Protein AF-A0A7J0EF14-F1 (afdb_monomer)

InterPro domains:
  IPR036034 PDZ superfamily [G3DSA:2.30.42.10] (201-304)
  IPR036034 PDZ superfamily [SSF50156] (232-338)

Radius of gyration: 25.19 Å; Cα contacts (8 Å, |Δi|>4): 595; chains: 1; bounding box: 92×75×51 Å

Mean predicted aligned error: 12.13 Å

Foldseek 3Di:
DDDDDDDDDDDDPPPPPPPPPPPPPDPADDDLLVLVVVVLVCVVVVVVVCVPPDDDLDDDQDDFFAKKWFWFAAPVRDIDIDIWTWHDAFAADDADFDPDLDDDDFQAGWTDTPDFPDPRGWGFIAHPVRDGFFTKDKHWHWDDDPDDDTDIDIGITTGGCVVSVLQVVCQVVAAPADFDQRPNDTGHFHKAWDQQFGKDKDAVVVVVVLQDDVVLLVLQCVVPVPRNTWIFTCAGQAPFQCHVPDDGGKTWQDKPPRGDHGSVVRRVSQSVQVVDPPDPQWIFTFIDDNNDTDTDITHIDIDRSPFWPDWDADPNKIKTFQTRSNSRVVDDDPDDGDIDIDD

Structure (mmCIF, N/CA/C/O backbone):
data_AF-A0A7J0EF14-F1
#
_entry.id   AF-A0A7J0EF14-F1
#
loop_
_atom_site.group_PDB
_atom_site.id
_atom_site.type_symbol
_atom_site.label_atom_id
_atom_site.label_alt_id
_atom_site.label_comp_id
_atom_site.label_asym_id
_atom_site.label_entity_id
_atom_site.label_seq_id
_atom_site.pdbx_PDB_ins_code
_atom_site.Cartn_x
_atom_site.Cartn_y
_atom_site.Cartn_z
_atom_site.occupancy
_atom_site.B_iso_or_equiv
_atom_site.auth_seq_id
_atom_site.auth_comp_id
_atom_site.auth_asym_id
_atom_site.auth_atom_id
_atom_site.pdbx_PDB_model_num
ATOM 1 N N . MET A 1 1 ? 70.519 55.882 10.776 1.00 27.19 1 MET A N 1
ATOM 2 C CA . MET A 1 1 ? 71.562 55.287 9.912 1.00 27.19 1 MET A CA 1
ATOM 3 C C . MET A 1 1 ? 72.332 54.275 10.739 1.00 27.19 1 MET A C 1
ATOM 5 O O . MET A 1 1 ? 72.765 54.677 11.813 1.00 27.19 1 MET A O 1
ATOM 9 N N . PRO A 1 2 ? 72.604 53.058 10.249 1.00 45.00 2 PRO A N 1
ATOM 10 C CA . PRO A 1 2 ? 71.832 52.149 9.380 1.00 45.00 2 PRO A CA 1
ATOM 11 C C . PRO A 1 2 ? 71.550 50.829 10.163 1.00 45.00 2 PRO A C 1
ATOM 13 O O . PRO A 1 2 ? 71.844 50.771 11.347 1.00 45.00 2 PRO A O 1
ATOM 16 N N . GLY A 1 3 ? 70.975 49.723 9.688 1.00 26.73 3 GLY A N 1
ATOM 17 C CA . GLY A 1 3 ? 70.494 49.203 8.404 1.00 26.73 3 GLY A CA 1
ATOM 18 C C . GLY A 1 3 ? 70.093 47.736 8.682 1.00 26.73 3 GLY A C 1
ATOM 19 O O . GLY A 1 3 ? 70.727 47.070 9.489 1.00 26.73 3 GLY A O 1
ATOM 20 N N . GLY A 1 4 ? 68.964 47.238 8.190 1.00 26.25 4 GLY A N 1
ATOM 21 C CA . GLY A 1 4 ? 68.966 46.405 6.991 1.00 26.25 4 GLY A CA 1
ATOM 22 C C . GLY A 1 4 ? 67.670 45.596 6.923 1.00 26.25 4 GLY A C 1
ATOM 23 O O . GLY A 1 4 ? 67.345 44.842 7.834 1.00 26.25 4 GLY A O 1
ATOM 24 N N . SER A 1 5 ? 66.916 45.806 5.847 1.00 25.45 5 SER A N 1
ATOM 25 C CA . SER A 1 5 ? 65.685 45.092 5.512 1.00 25.45 5 SER A CA 1
ATOM 26 C C . SER A 1 5 ? 66.046 43.865 4.675 1.00 25.45 5 SER A C 1
ATOM 28 O O . SER A 1 5 ? 66.705 44.024 3.647 1.00 25.45 5 SER A O 1
ATOM 30 N N . HIS A 1 6 ? 65.543 42.685 5.042 1.00 28.58 6 HIS A N 1
ATOM 31 C CA . HIS A 1 6 ? 65.417 41.564 4.114 1.00 28.58 6 HIS A CA 1
ATOM 32 C C . HIS A 1 6 ? 63.955 41.136 3.995 1.00 28.58 6 HIS A C 1
ATOM 34 O O . HIS A 1 6 ? 63.323 40.645 4.925 1.00 28.58 6 HIS A O 1
ATOM 40 N N . ARG A 1 7 ? 63.445 41.376 2.790 1.00 24.83 7 ARG A N 1
ATOM 41 C CA . ARG A 1 7 ? 62.164 40.957 2.236 1.00 24.83 7 ARG A CA 1
ATOM 42 C C . ARG A 1 7 ? 62.340 39.514 1.755 1.00 24.83 7 ARG A C 1
ATOM 44 O O . ARG A 1 7 ? 63.161 39.283 0.873 1.00 24.83 7 ARG A O 1
ATOM 51 N N . VAL A 1 8 ? 61.588 38.563 2.308 1.00 27.88 8 VAL A N 1
ATOM 52 C CA . VAL A 1 8 ? 61.444 37.220 1.725 1.00 27.88 8 VAL A CA 1
ATOM 53 C C . VAL A 1 8 ? 60.004 37.072 1.259 1.00 27.88 8 VAL A C 1
ATOM 55 O O . VAL A 1 8 ? 59.067 36.978 2.044 1.00 27.88 8 VAL A O 1
ATOM 58 N N . THR A 1 9 ? 59.847 37.128 -0.057 1.00 25.53 9 THR A N 1
ATOM 59 C CA . THR A 1 9 ? 58.631 36.820 -0.802 1.00 25.53 9 THR A CA 1
ATOM 60 C C . THR A 1 9 ? 58.445 35.305 -0.851 1.00 25.53 9 THR A C 1
ATOM 62 O O . THR A 1 9 ? 59.135 34.630 -1.610 1.00 25.53 9 THR A O 1
ATOM 65 N N . GLY A 1 10 ? 57.518 34.773 -0.055 1.00 25.98 10 GLY A N 1
ATOM 66 C CA . GLY A 1 10 ? 56.999 33.414 -0.213 1.00 25.98 10 GLY A CA 1
ATOM 67 C C . GLY A 1 10 ? 55.748 33.444 -1.086 1.00 25.98 10 GLY A C 1
ATOM 68 O O . GLY A 1 10 ? 54.736 34.015 -0.689 1.00 25.98 10 GLY A O 1
ATOM 69 N N . HIS A 1 11 ? 55.841 32.896 -2.296 1.00 25.94 11 HIS A N 1
ATOM 70 C CA . HIS A 1 11 ? 54.710 32.692 -3.196 1.00 25.94 11 HIS A CA 1
ATOM 71 C C . HIS A 1 11 ? 53.677 31.745 -2.569 1.00 25.94 11 HIS A C 1
ATOM 73 O O . HIS A 1 11 ? 54.010 30.640 -2.142 1.00 25.94 11 HIS A O 1
ATOM 79 N N . ASN A 1 12 ? 52.417 32.181 -2.567 1.00 25.55 12 ASN A N 1
ATOM 80 C CA . ASN A 1 12 ? 51.252 31.347 -2.304 1.00 25.55 12 ASN A CA 1
ATOM 81 C C . ASN A 1 12 ? 51.075 30.348 -3.456 1.00 25.55 12 ASN A C 1
ATOM 83 O O . ASN A 1 12 ? 50.507 30.701 -4.486 1.00 25.55 12 ASN A O 1
ATOM 87 N N . ASN A 1 13 ? 51.507 29.104 -3.262 1.00 24.05 13 ASN A N 1
ATOM 88 C CA . ASN A 1 13 ? 50.959 27.967 -3.996 1.00 24.05 13 ASN A CA 1
ATOM 89 C C . ASN A 1 13 ? 49.866 27.343 -3.126 1.00 24.05 13 ASN A C 1
ATOM 91 O O . ASN A 1 13 ? 50.130 26.492 -2.279 1.00 24.05 13 ASN A O 1
ATOM 95 N N . ALA A 1 14 ? 48.634 27.814 -3.315 1.00 26.06 14 ALA A N 1
ATOM 96 C CA . ALA A 1 14 ? 47.454 27.088 -2.879 1.00 26.06 14 ALA A CA 1
ATOM 97 C C . ALA A 1 14 ? 47.299 25.876 -3.809 1.00 26.06 14 ALA A C 1
ATOM 99 O O . ALA A 1 14 ? 46.727 25.979 -4.891 1.00 26.06 14 ALA A O 1
ATOM 100 N N . GLU A 1 15 ? 47.877 24.740 -3.417 1.00 24.36 15 GLU A N 1
ATOM 101 C CA . GLU A 1 15 ? 47.502 23.453 -3.993 1.00 24.36 15 GLU A CA 1
ATOM 102 C C . GLU A 1 15 ? 46.067 23.141 -3.570 1.00 24.36 15 GLU A C 1
ATOM 104 O O . GLU A 1 15 ? 45.780 22.787 -2.424 1.00 24.36 15 GLU A O 1
ATOM 109 N N . ASP A 1 16 ? 45.173 23.308 -4.535 1.00 26.12 16 ASP A N 1
ATOM 110 C CA . ASP A 1 16 ? 43.785 22.884 -4.527 1.00 26.12 16 ASP A CA 1
ATOM 111 C C . ASP A 1 16 ? 43.725 21.350 -4.415 1.00 26.12 16 ASP A C 1
ATOM 113 O O . ASP A 1 16 ? 43.678 20.610 -5.400 1.00 26.12 16 ASP A O 1
ATOM 117 N N . LYS A 1 17 ? 43.800 20.832 -3.183 1.00 24.83 17 LYS A N 1
ATOM 118 C CA . LYS A 1 17 ? 43.482 19.431 -2.899 1.00 24.83 17 LYS A CA 1
ATOM 119 C C . LYS A 1 17 ? 41.968 19.289 -2.875 1.00 24.83 17 LYS A C 1
ATOM 121 O O . LYS A 1 17 ? 41.344 19.285 -1.816 1.00 24.83 17 LYS A O 1
ATOM 126 N N . GLY A 1 18 ? 41.400 19.139 -4.069 1.00 22.83 18 GLY A N 1
ATOM 127 C CA . GLY A 1 18 ? 40.033 18.686 -4.271 1.00 22.83 18 GLY A CA 1
ATOM 128 C C . GLY A 1 18 ? 39.802 17.370 -3.532 1.00 22.83 18 GLY A C 1
ATOM 129 O O . GLY A 1 18 ? 40.185 16.294 -3.994 1.00 22.83 18 GLY A O 1
ATOM 130 N N . VAL A 1 19 ? 39.164 17.446 -2.365 1.00 23.12 19 VAL A N 1
ATOM 131 C CA . VAL A 1 19 ? 38.580 16.280 -1.709 1.00 23.12 19 VAL A CA 1
ATOM 132 C C . VAL A 1 19 ? 37.368 15.896 -2.543 1.00 23.12 19 VAL A C 1
ATOM 134 O O . VAL A 1 19 ? 36.286 16.466 -2.419 1.00 23.12 19 VAL A O 1
ATOM 137 N N . ALA A 1 20 ? 37.574 14.940 -3.444 1.00 21.81 20 ALA A N 1
ATOM 138 C CA . ALA A 1 20 ? 36.508 14.283 -4.172 1.00 21.81 20 ALA A CA 1
ATOM 139 C C . ALA A 1 20 ? 35.598 13.563 -3.166 1.00 21.81 20 ALA A C 1
ATOM 141 O O . ALA A 1 20 ? 35.836 12.413 -2.789 1.00 21.81 20 ALA A O 1
ATOM 142 N N . LEU A 1 21 ? 34.537 14.244 -2.733 1.00 21.97 21 LEU A N 1
ATOM 143 C CA . LEU A 1 21 ? 33.369 13.613 -2.138 1.00 21.97 21 LEU A CA 1
ATOM 144 C C . LEU A 1 21 ? 32.773 12.686 -3.203 1.00 21.97 21 LEU A C 1
ATOM 146 O O . LEU A 1 21 ? 31.955 13.089 -4.028 1.00 21.97 21 LEU A O 1
ATOM 150 N N . LYS A 1 22 ? 33.203 11.420 -3.198 1.00 21.08 22 LYS A N 1
ATOM 151 C CA . LYS A 1 22 ? 32.497 10.312 -3.847 1.00 21.08 22 LYS A CA 1
ATOM 152 C C . LYS A 1 22 ? 31.166 10.109 -3.117 1.00 21.08 22 LYS A C 1
ATOM 154 O O . LYS A 1 22 ? 30.999 9.173 -2.341 1.00 21.08 22 LYS A O 1
ATOM 159 N N . GLY A 1 23 ? 30.217 11.007 -3.360 1.00 21.17 23 GLY A N 1
ATOM 160 C CA . GLY A 1 23 ? 28.821 10.806 -3.013 1.00 21.17 23 GLY A CA 1
ATOM 161 C C . GLY A 1 23 ? 28.266 9.695 -3.893 1.00 21.17 23 GLY A C 1
ATOM 162 O O . GLY A 1 23 ? 27.956 9.915 -5.061 1.00 21.17 23 GLY A O 1
ATOM 163 N N . LYS A 1 24 ? 28.160 8.480 -3.348 1.00 20.56 24 LYS A N 1
ATOM 164 C CA . LYS A 1 24 ? 27.276 7.456 -3.909 1.00 20.56 24 LYS A CA 1
ATOM 165 C C . LYS A 1 24 ? 25.851 8.008 -3.817 1.00 20.56 24 LYS A C 1
ATOM 167 O O . LYS A 1 24 ? 25.245 7.961 -2.752 1.00 20.56 24 LYS A O 1
ATOM 172 N N . MET A 1 25 ? 25.330 8.546 -4.918 1.00 20.20 25 MET A N 1
ATOM 173 C CA . MET A 1 25 ? 23.896 8.790 -5.078 1.00 20.20 25 MET A CA 1
ATOM 174 C C . MET A 1 25 ? 23.198 7.427 -5.119 1.00 20.20 25 MET A C 1
ATOM 176 O O . MET A 1 25 ? 23.084 6.792 -6.165 1.00 20.20 25 MET A O 1
ATOM 180 N N . GLY A 1 26 ? 22.809 6.934 -3.945 1.00 21.14 26 GLY A N 1
ATOM 181 C CA . GLY A 1 26 ? 21.861 5.839 -3.816 1.00 21.14 26 GLY A CA 1
ATOM 182 C C . GLY A 1 26 ? 20.473 6.389 -4.107 1.00 21.14 26 GLY A C 1
ATOM 183 O O . GLY A 1 26 ? 19.952 7.188 -3.336 1.00 21.14 26 GLY A O 1
ATOM 184 N N . VAL A 1 27 ? 19.897 5.999 -5.240 1.00 24.55 27 VAL A N 1
ATOM 185 C CA . VAL A 1 27 ? 18.508 6.305 -5.588 1.00 24.55 27 VAL A CA 1
ATOM 186 C C . VAL A 1 27 ? 17.627 5.492 -4.638 1.00 24.55 27 VAL A C 1
ATOM 188 O O . VAL A 1 27 ? 17.491 4.281 -4.794 1.00 24.55 27 VAL A O 1
ATOM 191 N N . SER A 1 28 ? 17.116 6.128 -3.584 1.00 26.02 28 SER A N 1
ATOM 192 C CA . SER A 1 28 ? 16.287 5.466 -2.577 1.00 26.02 28 SER A CA 1
ATOM 193 C C . SER A 1 28 ? 14.828 5.354 -3.027 1.00 26.02 28 SER A C 1
ATOM 195 O O . SER A 1 28 ? 14.226 6.339 -3.444 1.00 26.02 28 SER A O 1
ATOM 197 N N . GLY A 1 29 ? 14.340 4.115 -2.897 1.00 29.38 29 GLY A N 1
ATOM 198 C CA . GLY A 1 29 ? 13.005 3.516 -3.038 1.00 29.38 29 GLY A CA 1
ATOM 199 C C . GLY A 1 29 ? 11.758 4.388 -3.198 1.00 29.38 29 GLY A C 1
ATOM 200 O O . GLY A 1 29 ? 11.666 5.510 -2.719 1.00 29.38 29 GLY A O 1
ATOM 201 N N . LEU A 1 30 ? 10.762 3.804 -3.868 1.00 30.70 30 LEU A N 1
ATOM 202 C CA . LEU A 1 30 ? 9.564 4.465 -4.375 1.00 30.70 30 LEU A CA 1
ATOM 203 C C . LEU A 1 30 ? 8.583 4.990 -3.310 1.00 30.70 30 LEU A C 1
ATOM 205 O O . LEU A 1 30 ? 7.638 4.278 -2.997 1.00 30.70 30 LEU A O 1
ATOM 209 N N . SER A 1 31 ? 8.804 6.203 -2.781 1.00 32.16 31 SER A N 1
ATOM 210 C CA . SER A 1 31 ? 7.851 7.073 -2.051 1.00 32.16 31 SER A CA 1
ATOM 211 C C . SER A 1 31 ? 6.906 7.779 -3.033 1.00 32.16 31 SER A C 1
ATOM 213 O O . SER A 1 31 ? 7.191 7.809 -4.228 1.00 32.16 31 SER A O 1
ATOM 215 N N . LEU A 1 32 ? 5.834 8.438 -2.572 1.00 33.81 32 LEU A N 1
ATOM 216 C CA . LEU A 1 32 ? 5.174 9.465 -3.395 1.00 33.81 32 LEU A CA 1
ATOM 217 C C . LEU A 1 32 ? 6.194 10.549 -3.827 1.00 33.81 32 LEU A C 1
ATOM 219 O O . LEU A 1 32 ? 6.120 11.050 -4.946 1.00 33.81 32 LEU A O 1
ATOM 223 N N . ASP A 1 33 ? 7.233 10.786 -3.011 1.00 30.12 33 ASP A N 1
ATOM 224 C CA . ASP A 1 33 ? 8.411 11.607 -3.353 1.00 30.12 33 ASP A CA 1
ATOM 225 C C . ASP A 1 33 ? 9.196 11.036 -4.544 1.00 30.12 33 ASP A C 1
ATOM 227 O O . ASP A 1 33 ? 9.818 11.766 -5.313 1.00 30.12 33 ASP A O 1
ATOM 231 N N . THR A 1 34 ? 9.146 9.721 -4.738 1.00 35.69 34 THR A N 1
ATOM 232 C CA . THR A 1 34 ? 9.717 9.012 -5.881 1.00 35.69 34 THR A CA 1
ATOM 233 C C . THR A 1 34 ? 8.687 8.808 -6.980 1.00 35.69 34 THR A C 1
ATOM 235 O O . THR A 1 34 ? 9.095 8.461 -8.063 1.00 35.69 34 THR A O 1
ATOM 238 N N . LEU A 1 35 ? 7.389 9.050 -6.793 1.00 33.53 35 LEU A N 1
ATOM 239 C CA . LEU A 1 35 ? 6.436 9.214 -7.900 1.00 33.53 35 LEU A CA 1
ATOM 240 C C . LEU A 1 35 ? 6.590 10.604 -8.526 1.00 33.53 35 LEU A C 1
ATOM 242 O O . LEU A 1 35 ? 6.621 10.719 -9.747 1.00 33.53 35 LEU A O 1
ATOM 246 N N . VAL A 1 36 ? 6.810 11.639 -7.707 1.00 30.59 36 VAL A N 1
ATOM 247 C CA . VAL A 1 36 ? 7.217 12.986 -8.152 1.00 30.59 36 VAL A CA 1
ATOM 248 C C . VAL A 1 36 ? 8.667 12.975 -8.669 1.00 30.59 36 VAL A C 1
ATOM 250 O O . VAL A 1 36 ? 8.976 13.577 -9.699 1.00 30.59 36 VAL A O 1
ATOM 253 N N . GLY A 1 37 ? 9.560 12.218 -8.025 1.00 28.61 37 GLY A N 1
ATOM 254 C CA . GLY A 1 37 ? 10.927 11.943 -8.481 1.00 28.61 37 GLY A CA 1
ATOM 255 C C . GLY A 1 37 ? 10.984 11.073 -9.742 1.00 28.61 37 GLY A C 1
ATOM 256 O O . GLY A 1 37 ? 11.761 11.359 -10.650 1.00 28.61 37 GLY A O 1
ATOM 257 N N . CYS A 1 38 ? 10.101 10.081 -9.867 1.00 31.27 38 CYS A N 1
ATOM 258 C CA . CYS A 1 38 ? 9.850 9.348 -11.102 1.00 31.27 38 CYS A CA 1
ATOM 259 C C . CYS A 1 38 ? 9.261 10.292 -12.125 1.00 31.27 38 CYS A C 1
ATOM 261 O O . CYS A 1 38 ? 9.646 10.160 -13.259 1.00 31.27 38 CYS A O 1
ATOM 263 N N . TYR A 1 39 ? 8.459 11.300 -11.784 1.00 29.91 39 TYR A N 1
ATOM 264 C CA . TYR A 1 39 ? 8.065 12.335 -12.743 1.00 29.91 39 TYR A CA 1
ATOM 265 C C . TYR A 1 39 ? 9.257 13.183 -13.223 1.00 29.91 39 TYR A C 1
ATOM 267 O O . TYR A 1 39 ? 9.354 13.481 -14.415 1.00 29.91 39 TYR A O 1
ATOM 275 N N . ARG A 1 40 ? 10.220 13.510 -12.344 1.00 29.27 40 ARG A N 1
ATOM 276 C CA . ARG A 1 40 ? 11.513 14.107 -12.748 1.00 29.27 40 ARG A CA 1
ATOM 277 C C . ARG A 1 40 ? 12.317 13.177 -13.669 1.00 29.27 40 ARG A C 1
ATOM 279 O O . ARG A 1 40 ? 12.924 13.668 -14.615 1.00 29.27 40 ARG A O 1
ATOM 286 N N . PHE A 1 41 ? 12.281 11.863 -13.444 1.00 26.92 41 PHE A N 1
ATOM 287 C CA . PHE A 1 41 ? 12.949 10.847 -14.275 1.00 26.92 41 PHE A CA 1
ATOM 288 C C . PHE A 1 41 ? 12.181 10.524 -15.578 1.00 26.92 41 PHE A C 1
ATOM 290 O O . PHE A 1 41 ? 12.773 10.294 -16.627 1.00 26.92 41 PHE A O 1
ATOM 297 N N . VAL A 1 42 ? 10.852 10.594 -15.547 1.00 30.81 42 VAL A N 1
ATOM 298 C CA . VAL A 1 42 ? 9.912 10.432 -16.665 1.00 30.81 42 VAL A CA 1
ATOM 299 C C . VAL A 1 42 ? 9.969 11.654 -17.575 1.00 30.81 42 VAL A C 1
ATOM 301 O O . VAL A 1 42 ? 9.657 11.534 -18.747 1.00 30.81 42 VAL A O 1
ATOM 304 N N . GLY A 1 43 ? 10.487 12.798 -17.117 1.00 25.25 43 GLY A N 1
ATOM 305 C CA . GLY A 1 43 ? 10.891 13.896 -18.002 1.00 25.25 43 GLY A CA 1
ATOM 306 C C . GLY A 1 43 ? 12.002 13.526 -19.000 1.00 25.25 43 GLY A C 1
ATOM 307 O O . GLY A 1 43 ? 12.076 14.147 -20.053 1.00 25.25 43 GLY A O 1
ATOM 308 N N . LEU A 1 44 ? 12.822 12.507 -18.703 1.00 27.94 44 LEU A N 1
ATOM 309 C CA . LEU A 1 44 ? 13.840 11.948 -19.611 1.00 27.94 44 LEU A CA 1
ATOM 310 C C . LEU A 1 44 ? 13.365 10.677 -20.342 1.00 27.94 44 LEU A C 1
ATOM 312 O O . LEU A 1 44 ? 13.961 10.291 -21.340 1.00 27.94 44 LEU A O 1
ATOM 316 N N . HIS A 1 45 ? 12.281 10.050 -19.876 1.00 29.58 45 HIS A N 1
ATOM 317 C CA . HIS A 1 45 ? 11.654 8.862 -20.477 1.00 29.58 45 HIS A CA 1
ATOM 318 C C . HIS A 1 45 ? 10.266 9.144 -21.078 1.00 29.58 45 HIS A C 1
ATOM 320 O O . HIS A 1 45 ? 9.516 8.208 -21.365 1.00 29.58 45 HIS A O 1
ATOM 326 N N . SER A 1 46 ? 9.904 10.416 -21.263 1.00 25.56 46 SER A N 1
ATOM 327 C CA . SER A 1 46 ? 8.552 10.823 -21.661 1.00 25.56 46 SER A CA 1
ATOM 328 C C . SER A 1 46 ? 8.177 10.254 -23.021 1.00 25.56 46 SER A C 1
ATOM 330 O O . SER A 1 46 ? 7.024 9.894 -23.214 1.00 25.56 46 SER A O 1
ATOM 332 N N . GLU A 1 47 ? 9.140 10.048 -23.916 1.00 28.78 47 GLU A N 1
ATOM 333 C CA . GLU A 1 47 ? 8.880 9.406 -25.203 1.00 28.78 47 GLU A CA 1
ATOM 334 C C . GLU A 1 47 ? 8.546 7.913 -25.071 1.00 28.78 47 GLU A C 1
ATOM 336 O O . GLU A 1 47 ? 7.738 7.420 -25.841 1.00 28.78 47 GLU A O 1
ATOM 341 N N . ALA A 1 48 ? 9.053 7.191 -24.065 1.00 27.88 48 ALA A N 1
ATOM 342 C CA . ALA A 1 48 ? 8.748 5.763 -23.898 1.00 27.88 48 ALA A CA 1
ATOM 343 C C . ALA A 1 48 ? 7.402 5.513 -23.194 1.00 27.88 48 ALA A C 1
ATOM 345 O O . ALA A 1 48 ? 6.716 4.541 -23.499 1.00 27.88 48 ALA A O 1
ATOM 346 N N . LEU A 1 49 ? 6.997 6.402 -22.280 1.00 31.22 49 LEU A N 1
ATOM 347 C CA . LEU A 1 49 ? 5.686 6.337 -21.617 1.00 31.22 49 LEU A CA 1
ATOM 348 C C . LEU A 1 49 ? 4.551 6.931 -22.472 1.00 31.22 49 LEU A C 1
ATOM 350 O O . LEU A 1 49 ? 3.398 6.547 -22.290 1.00 31.22 49 LEU A O 1
ATOM 354 N N . LEU A 1 50 ? 4.864 7.812 -23.432 1.00 28.12 50 LEU A N 1
ATOM 355 C CA . LEU A 1 50 ? 3.898 8.364 -24.394 1.00 28.12 50 LEU A CA 1
ATOM 356 C C . LEU A 1 50 ? 3.622 7.450 -25.602 1.00 28.12 50 LEU A C 1
ATOM 358 O O . LEU A 1 50 ? 2.658 7.698 -26.324 1.00 28.12 50 LEU A O 1
ATOM 362 N N . VAL A 1 51 ? 4.391 6.374 -25.818 1.00 31.53 51 VAL A N 1
ATOM 363 C CA . VAL A 1 51 ? 4.169 5.447 -26.954 1.00 31.53 51 VAL A CA 1
ATOM 364 C C . VAL A 1 51 ? 2.870 4.633 -26.829 1.00 31.53 51 VAL A C 1
ATOM 366 O O . VAL A 1 51 ? 2.414 4.067 -27.816 1.00 31.53 51 VAL A O 1
ATOM 369 N N . SER A 1 52 ? 2.185 4.660 -25.682 1.00 31.58 52 SER A N 1
ATOM 370 C CA . SER A 1 52 ? 0.808 4.154 -25.566 1.00 31.58 52 SER A CA 1
ATOM 371 C C . SER A 1 52 ? -0.210 5.279 -25.351 1.00 31.58 52 SER A C 1
ATOM 373 O O . SER A 1 52 ? -1.138 5.161 -24.548 1.00 31.58 52 SER A O 1
ATOM 375 N N . GLY A 1 53 ? -0.063 6.382 -26.087 1.00 26.97 53 GLY A N 1
ATOM 376 C CA . GLY A 1 53 ? -1.132 7.349 -26.323 1.00 26.97 53 GLY A CA 1
ATOM 377 C C . GLY A 1 53 ? -2.241 6.737 -27.180 1.00 26.97 53 GLY A C 1
ATOM 378 O O . GLY A 1 53 ? -2.318 7.039 -28.361 1.00 26.97 53 GLY A O 1
ATOM 379 N N . ASN A 1 54 ? -3.017 5.815 -26.597 1.00 28.45 54 ASN A N 1
ATOM 380 C CA . ASN A 1 54 ? -4.381 5.408 -26.964 1.00 28.45 54 ASN A CA 1
ATOM 381 C C . ASN A 1 54 ? -4.801 4.194 -26.102 1.00 28.45 54 ASN A C 1
ATOM 383 O O . ASN A 1 54 ? -4.653 3.045 -26.499 1.00 28.45 54 ASN A O 1
ATOM 387 N N . GLY A 1 55 ? -5.321 4.452 -24.898 1.00 33.88 55 GLY A N 1
ATOM 388 C CA . GLY A 1 55 ? -6.400 3.653 -24.295 1.00 33.88 55 GLY A CA 1
ATOM 389 C C . GLY A 1 55 ? -6.241 2.135 -24.084 1.00 33.88 55 GLY A C 1
ATOM 390 O O . GLY A 1 55 ? -7.229 1.434 -24.276 1.00 33.88 55 GLY A O 1
ATOM 391 N N . ALA A 1 56 ? -5.089 1.608 -23.650 1.00 35.44 56 ALA A N 1
ATOM 392 C CA . ALA A 1 56 ? -4.931 0.158 -23.416 1.00 35.44 56 ALA A CA 1
ATOM 393 C C . ALA A 1 56 ? -4.387 -0.239 -22.024 1.00 35.44 56 ALA A C 1
ATOM 395 O O . ALA A 1 56 ? -3.754 -1.280 -21.885 1.00 35.44 56 ALA A O 1
ATOM 396 N N . PHE A 1 57 ? -4.643 0.546 -20.970 1.00 46.91 57 PHE A N 1
ATOM 397 C CA . PHE A 1 57 ? -4.278 0.171 -19.586 1.00 46.91 57 PHE A CA 1
ATOM 398 C C . PHE A 1 57 ? -5.248 -0.830 -18.922 1.00 46.91 57 PHE A C 1
ATOM 400 O O . PHE A 1 57 ? -5.186 -1.047 -17.713 1.00 46.91 57 PHE A O 1
ATOM 407 N N . LEU A 1 58 ? -6.170 -1.429 -19.677 1.00 46.34 58 LEU A N 1
ATOM 408 C CA . LEU A 1 58 ? -7.263 -2.235 -19.131 1.00 46.34 58 LEU A CA 1
ATOM 409 C C . LEU A 1 58 ? -7.322 -3.595 -19.820 1.00 46.34 58 LEU A C 1
ATOM 411 O O . LEU A 1 58 ? -8.169 -3.836 -20.670 1.00 46.34 58 LEU A O 1
ATOM 415 N N . ASP A 1 59 ? -6.417 -4.476 -19.413 1.00 53.09 59 ASP A N 1
ATOM 416 C CA . ASP A 1 59 ? -6.456 -5.905 -19.716 1.00 53.09 59 ASP A CA 1
ATOM 417 C C . ASP A 1 59 ? -6.393 -6.712 -18.410 1.00 53.09 59 ASP A C 1
ATOM 419 O O . ASP A 1 59 ? -6.076 -6.145 -17.357 1.00 53.09 59 ASP A O 1
ATOM 423 N N . PRO A 1 60 ? -6.791 -8.000 -18.420 1.00 63.78 60 PRO A N 1
ATOM 424 C CA . PRO A 1 60 ? -7.069 -8.751 -17.205 1.00 63.78 60 PRO A CA 1
ATOM 425 C C . PRO A 1 60 ? -5.873 -8.763 -16.245 1.00 63.78 60 PRO A C 1
ATOM 427 O O . PRO A 1 60 ? -4.724 -8.810 -16.679 1.00 63.78 60 PRO A O 1
ATOM 430 N N . PRO A 1 61 ? -6.132 -8.748 -14.926 1.00 74.44 61 PRO A N 1
ATOM 431 C CA . PRO A 1 61 ? -5.067 -8.756 -13.937 1.00 74.44 61 PRO A CA 1
ATOM 432 C C . PRO A 1 61 ? -4.171 -9.981 -14.137 1.00 74.44 61 PRO A C 1
ATOM 434 O O . PRO A 1 61 ? -4.687 -11.091 -14.302 1.00 74.44 61 PRO A O 1
ATOM 437 N N . LEU A 1 62 ? -2.851 -9.761 -14.079 1.00 85.44 62 LEU A N 1
ATOM 438 C CA . LEU A 1 62 ? -1.840 -10.812 -14.201 1.00 85.44 62 LEU A CA 1
ATOM 439 C C . LEU A 1 62 ? -2.174 -12.002 -13.304 1.00 85.44 62 LEU A C 1
ATOM 441 O O . LEU A 1 62 ? -2.508 -11.850 -12.123 1.00 85.44 62 LEU A O 1
ATOM 445 N N . ARG A 1 63 ? -2.041 -13.196 -13.868 1.00 88.75 63 ARG A N 1
ATOM 446 C CA . ARG A 1 63 ? -2.235 -14.470 -13.192 1.00 88.75 63 ARG A CA 1
ATOM 447 C C . ARG A 1 63 ? -0.901 -15.169 -13.019 1.00 88.75 63 ARG A C 1
ATOM 449 O O . ARG A 1 63 ? 0.073 -14.963 -13.738 1.00 88.75 63 ARG A O 1
ATOM 456 N N . ARG A 1 64 ? -0.863 -16.040 -12.017 1.00 90.75 64 ARG A N 1
ATOM 457 C CA . ARG A 1 64 ? 0.270 -16.938 -11.828 1.00 90.75 64 ARG A CA 1
ATOM 458 C C . ARG A 1 64 ? 0.404 -17.847 -13.051 1.00 90.75 64 ARG A C 1
ATOM 460 O O . ARG A 1 64 ? -0.561 -18.511 -13.418 1.00 90.75 64 ARG A O 1
ATOM 467 N N . GLY A 1 65 ? 1.608 -17.914 -13.607 1.00 91.00 65 GLY A N 1
ATOM 468 C CA . GLY A 1 65 ? 1.909 -18.666 -14.824 1.00 91.00 65 GLY A CA 1
ATOM 469 C C . GLY A 1 65 ? 1.871 -17.831 -16.104 1.00 91.00 65 GLY A C 1
ATOM 470 O O . GLY A 1 65 ? 2.287 -18.336 -17.145 1.00 91.00 65 GLY A O 1
ATOM 471 N N . ASP A 1 66 ? 1.439 -16.569 -16.041 1.00 92.00 66 ASP A N 1
ATOM 472 C CA . ASP A 1 66 ? 1.447 -15.697 -17.212 1.00 92.00 66 ASP A CA 1
ATOM 473 C C . ASP A 1 66 ? 2.883 -15.393 -17.642 1.00 92.00 66 ASP A C 1
ATOM 475 O O . ASP A 1 66 ? 3.783 -15.171 -16.825 1.00 92.00 66 ASP A O 1
ATOM 479 N N . THR A 1 67 ? 3.093 -15.396 -18.954 1.00 93.19 67 THR A N 1
ATOM 480 C CA . THR A 1 67 ? 4.373 -15.035 -19.557 1.00 93.19 67 THR A CA 1
ATOM 481 C C . THR A 1 67 ? 4.475 -13.521 -19.654 1.00 93.19 67 THR A C 1
ATOM 483 O O . THR A 1 67 ? 3.574 -12.871 -20.175 1.00 93.19 67 THR A O 1
ATOM 486 N N . VAL A 1 68 ? 5.598 -12.969 -19.202 1.00 93.38 68 VAL A N 1
ATOM 487 C CA . VAL A 1 68 ? 5.886 -11.535 -19.280 1.00 93.38 68 VAL A CA 1
ATOM 488 C C . VAL A 1 68 ? 7.268 -11.284 -19.863 1.00 93.38 68 VAL A C 1
ATOM 490 O O . VAL A 1 68 ? 8.188 -12.099 -19.741 1.00 93.38 68 VAL A O 1
ATOM 493 N N . TYR A 1 69 ? 7.418 -10.124 -20.488 1.00 92.38 69 TYR A N 1
ATOM 494 C CA . TYR A 1 69 ? 8.666 -9.656 -21.065 1.00 92.38 69 TYR A CA 1
ATOM 495 C C . TYR A 1 69 ? 9.144 -8.441 -20.286 1.00 92.38 69 TYR A C 1
ATOM 497 O O . TYR A 1 69 ? 8.503 -7.389 -20.288 1.00 92.38 69 TYR A O 1
ATOM 505 N N . LEU A 1 70 ? 10.279 -8.590 -19.615 1.00 91.44 70 LEU A N 1
ATOM 506 C CA . LEU A 1 70 ? 10.975 -7.488 -18.980 1.00 91.44 70 LEU A CA 1
ATOM 507 C C . LEU A 1 70 ? 11.796 -6.764 -20.048 1.00 91.44 70 LEU A C 1
ATOM 509 O O . LEU A 1 70 ? 12.763 -7.317 -20.577 1.00 91.44 70 LEU A O 1
ATOM 513 N N . VAL A 1 71 ? 11.383 -5.543 -20.374 1.00 91.44 71 VAL A N 1
ATOM 514 C CA . VAL A 1 71 ? 11.996 -4.699 -21.401 1.00 91.44 71 VAL A CA 1
ATOM 515 C C . VAL A 1 71 ? 12.603 -3.477 -20.731 1.00 91.44 71 VAL A C 1
ATOM 517 O O . VAL A 1 71 ? 11.932 -2.758 -19.992 1.00 91.44 71 VAL A O 1
ATOM 520 N N . GLY A 1 72 ? 13.887 -3.242 -20.977 1.00 89.06 72 GLY A N 1
ATOM 521 C CA . GLY A 1 72 ? 14.637 -2.171 -20.336 1.00 89.06 72 GLY A CA 1
ATOM 522 C C . GLY A 1 72 ? 15.881 -1.781 -21.115 1.00 89.06 72 GLY A C 1
ATOM 523 O O . GLY A 1 72 ? 16.265 -2.437 -22.086 1.00 89.06 72 GLY A O 1
ATOM 524 N N . LEU A 1 73 ? 16.524 -0.703 -20.677 1.00 84.88 73 LEU A N 1
ATOM 525 C CA . LEU A 1 73 ? 17.788 -0.251 -21.245 1.00 84.88 73 LEU A CA 1
ATOM 526 C C . LEU A 1 73 ? 18.945 -0.712 -20.364 1.00 84.88 73 LEU A C 1
ATOM 528 O O . LEU A 1 73 ? 18.913 -0.587 -19.141 1.00 84.88 73 LEU A O 1
ATOM 532 N N . SER A 1 74 ? 19.999 -1.217 -20.995 1.00 80.75 74 SER A N 1
ATOM 533 C CA . SER A 1 74 ? 21.260 -1.478 -20.315 1.00 80.75 74 SER A CA 1
ATOM 534 C C . SER A 1 74 ? 21.980 -0.166 -19.963 1.00 80.75 74 SER A C 1
ATOM 536 O O . SER A 1 74 ? 21.654 0.915 -20.456 1.00 80.75 74 SER A O 1
ATOM 538 N N . ARG A 1 75 ? 23.066 -0.264 -19.183 1.00 79.88 75 ARG A N 1
ATOM 539 C CA . ARG A 1 75 ? 23.973 0.874 -18.922 1.00 79.88 75 ARG A CA 1
ATOM 540 C C . ARG A 1 75 ? 24.602 1.469 -20.190 1.00 79.88 75 ARG A C 1
ATOM 542 O O . ARG A 1 75 ? 25.034 2.612 -20.156 1.00 79.88 75 ARG A O 1
ATOM 549 N N . SER A 1 76 ? 24.660 0.708 -21.285 1.00 84.62 76 SER A N 1
ATOM 550 C CA . SER A 1 76 ? 25.121 1.169 -22.602 1.00 84.62 76 SER A CA 1
ATOM 551 C C . SER A 1 76 ? 23.990 1.740 -23.468 1.00 84.62 76 SER A C 1
ATOM 553 O O . SER A 1 76 ? 24.187 1.912 -24.667 1.00 84.62 76 SER A O 1
ATOM 555 N N . LEU A 1 77 ? 22.816 2.021 -22.882 1.00 81.81 77 LEU A N 1
ATOM 556 C CA . LEU A 1 77 ? 21.609 2.501 -23.571 1.00 81.81 77 LEU A CA 1
ATOM 557 C C . LEU A 1 77 ? 21.105 1.545 -24.665 1.00 81.81 77 LEU A C 1
ATOM 559 O O . LEU A 1 77 ? 20.423 1.956 -25.599 1.00 81.81 77 LEU A O 1
ATOM 563 N N . GLN A 1 78 ? 21.424 0.254 -24.552 1.00 85.25 78 GLN A N 1
ATOM 564 C CA . GLN A 1 78 ? 20.945 -0.762 -25.485 1.00 85.25 78 GLN A CA 1
ATOM 565 C C . GLN A 1 78 ? 19.651 -1.379 -24.965 1.00 85.25 78 GLN A C 1
ATOM 567 O O . GLN A 1 78 ? 19.563 -1.751 -23.793 1.00 85.25 78 GLN A O 1
ATOM 572 N N . ALA A 1 79 ? 18.661 -1.517 -25.847 1.00 87.12 79 ALA A N 1
ATOM 573 C CA . ALA A 1 79 ? 17.419 -2.205 -25.529 1.00 87.12 79 ALA A CA 1
ATOM 574 C C . ALA A 1 79 ? 17.693 -3.686 -25.254 1.00 87.12 79 ALA A C 1
ATOM 576 O O . ALA A 1 79 ? 18.290 -4.396 -26.063 1.00 87.12 79 ALA A O 1
ATOM 577 N N . THR A 1 80 ? 17.246 -4.145 -24.093 1.00 87.75 80 THR A N 1
ATOM 578 C CA . THR A 1 80 ? 17.350 -5.532 -23.657 1.00 87.75 80 THR A CA 1
ATOM 579 C C . THR A 1 80 ? 15.965 -6.035 -23.296 1.00 87.75 80 THR A C 1
ATOM 581 O O . THR A 1 80 ? 15.195 -5.339 -22.633 1.00 87.75 80 THR A O 1
ATOM 584 N N . SER A 1 81 ? 15.645 -7.245 -23.745 1.00 89.44 81 SER A N 1
ATOM 585 C CA . SER A 1 81 ? 14.403 -7.926 -23.405 1.00 89.44 81 SER A CA 1
ATOM 586 C C . SER A 1 81 ? 14.707 -9.298 -22.820 1.00 89.44 81 SER A C 1
ATOM 588 O O . SER A 1 81 ? 15.617 -10.009 -23.259 1.00 89.44 81 SER A O 1
ATOM 590 N N . ARG A 1 82 ? 13.965 -9.666 -21.778 1.00 89.25 82 ARG A N 1
ATOM 591 C CA . ARG A 1 82 ? 14.062 -10.971 -21.127 1.00 89.25 82 ARG A CA 1
ATOM 592 C C . ARG A 1 82 ? 12.666 -11.530 -20.917 1.00 89.25 82 ARG A C 1
ATOM 594 O O . ARG A 1 82 ? 11.795 -10.845 -20.394 1.00 89.25 82 ARG A O 1
ATOM 601 N N . LYS A 1 83 ? 12.465 -12.779 -21.329 1.00 93.12 83 LYS A N 1
ATOM 602 C CA . LYS A 1 83 ? 11.227 -13.521 -21.085 1.00 93.12 83 LYS A CA 1
ATOM 603 C C . LYS A 1 83 ? 11.275 -14.131 -19.683 1.00 93.12 83 LYS A C 1
ATOM 605 O O . LYS A 1 83 ? 12.295 -14.716 -19.326 1.00 93.12 83 LYS A O 1
ATOM 610 N N . SER A 1 84 ? 10.184 -14.012 -18.935 1.00 94.12 84 SER A N 1
ATOM 611 C CA . SER A 1 84 ? 10.002 -14.583 -17.595 1.00 94.12 84 SER A CA 1
ATOM 612 C C . SER A 1 84 ? 8.557 -15.043 -17.407 1.00 94.12 84 SER A C 1
ATOM 614 O O . SER A 1 84 ? 7.692 -14.763 -18.242 1.00 94.12 84 SER A O 1
ATOM 616 N N . VAL A 1 85 ? 8.285 -15.719 -16.293 1.00 94.56 85 VAL A N 1
ATOM 617 C CA . VAL A 1 85 ? 6.936 -16.139 -15.902 1.00 94.56 85 VAL A CA 1
ATOM 618 C C . VAL A 1 85 ? 6.581 -15.557 -14.537 1.00 94.56 85 VAL A C 1
ATOM 620 O O . VAL A 1 85 ? 7.404 -15.526 -13.621 1.00 94.56 85 VAL A O 1
ATOM 623 N N . VAL A 1 86 ? 5.336 -15.106 -14.386 1.00 94.69 86 VAL A N 1
ATOM 624 C CA . VAL A 1 86 ? 4.807 -14.593 -13.118 1.00 94.69 86 VAL A CA 1
ATOM 625 C C . VAL A 1 86 ? 4.632 -15.735 -12.117 1.00 94.69 86 VAL A C 1
ATOM 627 O O . VAL A 1 86 ? 3.822 -16.645 -12.318 1.00 94.69 86 VAL A O 1
ATOM 630 N N . THR A 1 87 ? 5.350 -15.675 -10.996 1.00 93.81 87 THR A N 1
ATOM 631 C CA . THR A 1 87 ? 5.232 -16.648 -9.899 1.00 93.81 87 THR A CA 1
ATOM 632 C C . THR A 1 87 ? 4.137 -16.262 -8.919 1.00 93.81 87 THR A C 1
ATOM 634 O O . THR A 1 87 ? 3.345 -17.121 -8.522 1.00 93.81 87 THR A O 1
ATOM 637 N N . ASN A 1 88 ? 4.053 -14.982 -8.559 1.00 92.00 88 ASN A N 1
ATOM 638 C CA . ASN A 1 88 ? 2.981 -14.451 -7.730 1.00 92.00 88 ASN A CA 1
ATOM 639 C C . ASN A 1 88 ? 2.665 -12.996 -8.118 1.00 92.00 88 ASN A C 1
ATOM 641 O O . ASN A 1 88 ? 3.510 -12.125 -7.932 1.00 92.00 88 ASN A O 1
ATOM 645 N N . PRO A 1 8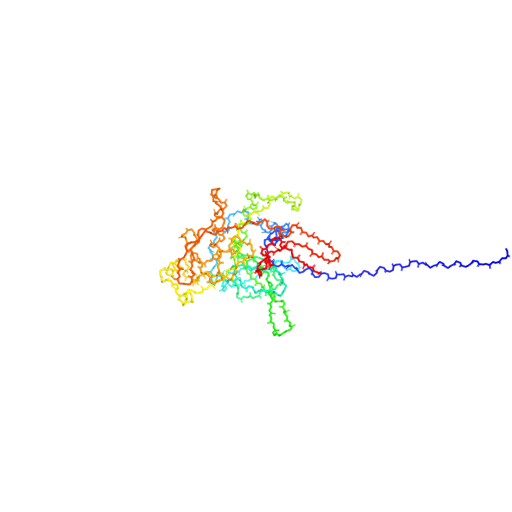9 ? 1.460 -12.703 -8.634 1.00 90.31 89 PRO A N 1
ATOM 646 C CA . PRO A 1 89 ? 1.081 -11.339 -9.004 1.00 90.31 89 PRO A CA 1
ATOM 647 C C . PRO A 1 89 ? 0.709 -10.452 -7.805 1.00 90.31 89 PRO A C 1
ATOM 649 O O . PRO A 1 89 ? 0.574 -9.243 -7.968 1.00 90.31 89 PRO A O 1
ATOM 652 N N . TYR A 1 90 ? 0.499 -11.035 -6.620 1.00 90.38 90 TYR A N 1
ATOM 653 C CA . TYR A 1 90 ? -0.097 -10.361 -5.463 1.00 90.38 90 TYR A CA 1
ATOM 654 C C . TYR A 1 90 ? 0.740 -10.529 -4.193 1.00 90.38 90 TYR A C 1
ATOM 656 O O . TYR A 1 90 ? 0.197 -10.660 -3.092 1.00 90.38 90 TYR A O 1
ATOM 664 N N . THR A 1 91 ? 2.066 -10.581 -4.323 1.00 91.69 91 THR A N 1
ATOM 665 C CA . THR A 1 91 ? 2.935 -10.693 -3.152 1.00 91.69 91 THR A CA 1
ATOM 666 C C . THR A 1 91 ? 2.853 -9.402 -2.350 1.00 91.69 91 THR A C 1
ATOM 668 O O . THR A 1 91 ? 3.231 -8.336 -2.827 1.00 91.69 91 THR A O 1
ATOM 671 N N . ALA A 1 92 ? 2.370 -9.485 -1.111 1.00 91.25 92 ALA A N 1
ATOM 672 C CA . ALA A 1 92 ? 2.393 -8.344 -0.209 1.00 91.25 92 ALA A CA 1
ATOM 673 C C . ALA A 1 92 ? 3.834 -8.027 0.194 1.00 91.25 92 ALA A C 1
ATOM 675 O O . ALA A 1 92 ? 4.548 -8.867 0.749 1.00 91.25 92 ALA A O 1
ATOM 676 N N . LEU A 1 93 ? 4.250 -6.795 -0.070 1.00 89.12 93 LEU A N 1
ATOM 677 C CA . LEU A 1 93 ? 5.578 -6.321 0.257 1.00 89.12 93 LEU A CA 1
ATOM 678 C C . LEU A 1 93 ? 5.668 -6.046 1.762 1.00 89.12 93 LEU A C 1
ATOM 680 O O . LEU A 1 93 ? 5.008 -5.150 2.287 1.00 89.12 93 LEU A O 1
ATOM 684 N N . ASN A 1 94 ? 6.501 -6.815 2.465 1.00 85.06 94 ASN A N 1
ATOM 685 C CA . ASN A 1 94 ? 6.731 -6.648 3.898 1.00 85.06 94 ASN A CA 1
ATOM 686 C C . ASN A 1 94 ? 8.198 -6.310 4.157 1.00 85.06 94 ASN A C 1
ATOM 688 O O . ASN A 1 94 ? 9.049 -7.187 4.281 1.00 85.06 94 ASN A O 1
ATOM 692 N N . ILE A 1 95 ? 8.486 -5.015 4.221 1.00 85.12 95 ILE A N 1
ATOM 693 C CA . ILE A 1 95 ? 9.802 -4.512 4.605 1.00 85.12 95 ILE A CA 1
ATOM 694 C C . ILE A 1 95 ? 9.769 -4.246 6.117 1.00 85.12 95 ILE A C 1
ATOM 696 O O . ILE A 1 95 ? 8.809 -3.671 6.636 1.00 85.12 95 ILE A O 1
ATOM 700 N N . GLY A 1 96 ? 10.799 -4.685 6.840 1.00 80.12 96 GLY A N 1
ATOM 701 C CA . GLY A 1 96 ? 10.941 -4.426 8.275 1.00 80.12 96 GLY A CA 1
ATOM 702 C C . GLY A 1 96 ? 11.285 -2.967 8.592 1.00 80.12 96 GLY A C 1
ATOM 703 O O . GLY A 1 96 ? 11.738 -2.218 7.726 1.00 80.12 96 GLY A O 1
ATOM 704 N N . SER A 1 97 ? 11.085 -2.563 9.848 1.00 78.94 97 SER A N 1
ATOM 705 C CA . SER A 1 97 ? 11.623 -1.298 10.354 1.00 78.94 97 SER A CA 1
ATOM 706 C C . SER A 1 97 ? 13.148 -1.361 10.400 1.00 78.94 97 SER A C 1
ATOM 708 O O . SER A 1 97 ? 13.724 -2.354 10.847 1.00 78.94 97 SER A O 1
ATOM 710 N N . ALA A 1 98 ? 13.783 -0.287 9.954 1.00 80.56 98 ALA A N 1
ATOM 711 C CA . ALA A 1 98 ? 15.222 -0.107 10.017 1.00 80.56 98 ALA A CA 1
ATOM 712 C C . ALA A 1 98 ? 15.649 0.559 11.331 1.00 80.56 98 ALA A C 1
ATOM 714 O O . ALA A 1 98 ? 14.820 1.142 12.028 1.00 80.56 98 ALA A O 1
ATOM 715 N N . ASP A 1 99 ? 16.943 0.489 11.646 1.00 78.31 99 ASP A N 1
ATOM 716 C CA . ASP A 1 99 ? 17.509 1.151 12.830 1.00 78.31 99 ASP A CA 1
ATOM 717 C C . ASP A 1 99 ? 17.431 2.681 12.704 1.00 78.31 99 ASP A C 1
ATOM 719 O O . ASP A 1 99 ? 17.148 3.381 13.673 1.00 78.31 99 ASP A O 1
ATOM 723 N N . CYS A 1 100 ? 17.634 3.201 11.490 1.00 80.69 100 CYS A N 1
ATOM 724 C CA . CYS A 1 100 ? 17.395 4.599 11.158 1.00 80.69 100 CYS A CA 1
ATOM 725 C C . CYS A 1 100 ? 16.020 4.770 10.484 1.00 80.69 100 CYS A C 1
ATOM 727 O O . CYS A 1 100 ? 15.668 3.976 9.601 1.00 80.69 100 CYS A O 1
ATOM 729 N N . PRO A 1 101 ? 15.236 5.807 10.844 1.00 81.94 101 PRO A N 1
ATOM 730 C CA . PRO A 1 101 ? 13.993 6.117 10.150 1.00 81.94 101 PRO A CA 1
ATOM 731 C C . PRO A 1 101 ? 14.276 6.411 8.675 1.00 81.94 101 PRO A C 1
ATOM 733 O O . PRO A 1 101 ? 14.922 7.398 8.331 1.00 81.94 101 PRO A O 1
ATOM 736 N N . ARG A 1 102 ? 13.787 5.552 7.783 1.00 83.00 102 ARG A N 1
ATOM 737 C CA . ARG A 1 102 ? 13.936 5.715 6.334 1.00 83.00 102 ARG A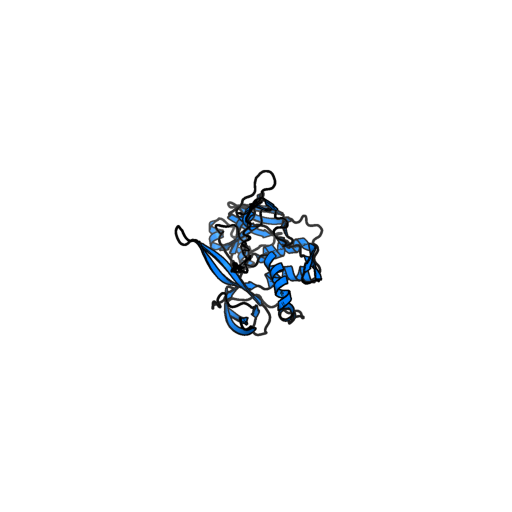 CA 1
ATOM 738 C C . ARG A 1 102 ? 12.672 5.320 5.605 1.00 83.00 102 ARG A C 1
ATOM 740 O O . ARG A 1 102 ? 11.824 4.615 6.153 1.00 83.00 102 ARG A O 1
ATOM 747 N N . TYR A 1 103 ? 12.564 5.785 4.364 1.00 82.38 103 TYR A N 1
ATOM 748 C CA . TYR A 1 103 ? 11.444 5.431 3.513 1.00 82.38 103 TYR A CA 1
ATOM 749 C C . TYR A 1 103 ? 11.292 3.912 3.403 1.00 82.38 103 TYR A C 1
ATOM 751 O O . TYR A 1 103 ? 12.269 3.170 3.271 1.00 82.38 103 TYR A O 1
ATOM 759 N N . ARG A 1 104 ? 10.038 3.475 3.438 1.00 84.69 104 ARG A N 1
ATOM 760 C CA . ARG A 1 104 ? 9.656 2.083 3.327 1.00 84.69 104 ARG A CA 1
ATOM 761 C C . ARG A 1 104 ? 8.333 1.991 2.597 1.00 84.69 104 ARG A C 1
ATOM 763 O O . ARG A 1 104 ? 7.375 2.648 2.989 1.00 84.69 104 ARG A O 1
ATOM 770 N N . ALA A 1 105 ? 8.287 1.142 1.580 1.00 86.25 105 ALA A N 1
ATOM 771 C CA . ALA A 1 105 ? 7.035 0.809 0.930 1.00 86.25 105 ALA A CA 1
ATOM 772 C C . ALA A 1 105 ? 6.188 -0.047 1.886 1.00 86.25 105 ALA A C 1
ATOM 774 O O . ALA A 1 105 ? 6.603 -1.131 2.305 1.00 86.25 105 ALA A O 1
ATOM 775 N N . THR A 1 106 ? 5.025 0.480 2.258 1.00 88.62 106 THR A N 1
ATOM 776 C CA . THR A 1 106 ? 4.004 -0.170 3.086 1.00 88.62 106 THR A CA 1
ATOM 777 C C . THR A 1 106 ? 2.726 -0.336 2.275 1.00 88.62 106 THR A C 1
ATOM 779 O O . THR A 1 106 ? 2.516 0.388 1.307 1.00 88.62 106 THR A O 1
ATOM 782 N N . ASN A 1 107 ? 1.876 -1.292 2.662 1.00 91.69 107 ASN A N 1
ATOM 783 C CA . ASN A 1 107 ? 0.572 -1.543 2.030 1.00 91.69 107 ASN A CA 1
ATOM 784 C C . ASN A 1 107 ? 0.629 -1.719 0.505 1.00 91.69 107 ASN A C 1
ATOM 786 O O . ASN A 1 107 ? -0.294 -1.333 -0.200 1.00 91.69 107 ASN A O 1
ATOM 790 N N . MET A 1 108 ? 1.712 -2.293 -0.010 1.00 90.50 108 MET A N 1
ATOM 791 C CA . MET A 1 108 ? 1.901 -2.471 -1.443 1.00 90.50 108 MET A CA 1
ATOM 792 C C . MET A 1 108 ? 1.904 -3.955 -1.793 1.00 90.50 108 MET A C 1
ATOM 794 O O . MET A 1 108 ? 2.499 -4.779 -1.095 1.00 90.50 108 MET A O 1
ATOM 798 N N . GLU A 1 109 ? 1.254 -4.285 -2.901 1.00 91.69 109 GLU A N 1
ATOM 799 C CA . GLU A 1 109 ? 1.371 -5.578 -3.566 1.00 91.69 109 GLU A CA 1
ATOM 800 C C . GLU A 1 109 ? 2.318 -5.451 -4.754 1.00 91.69 109 GLU A C 1
ATOM 802 O O . GLU A 1 109 ? 2.268 -4.482 -5.511 1.00 91.69 109 GLU A O 1
ATOM 807 N N . VAL A 1 110 ? 3.195 -6.437 -4.899 1.00 93.06 110 VAL A N 1
ATOM 808 C CA . VAL A 1 110 ? 4.196 -6.505 -5.954 1.00 93.06 110 VAL A CA 1
ATOM 809 C C . VAL A 1 110 ? 4.099 -7.829 -6.703 1.00 93.06 110 VAL A C 1
ATOM 811 O O . VAL A 1 110 ? 3.626 -8.841 -6.182 1.00 93.06 110 VAL A O 1
ATOM 814 N N . ILE A 1 111 ? 4.580 -7.805 -7.938 1.00 93.25 111 ILE A N 1
ATOM 815 C CA . ILE A 1 111 ? 4.646 -8.948 -8.836 1.00 93.25 111 ILE A CA 1
ATOM 816 C C . ILE A 1 111 ? 6.018 -9.603 -8.692 1.00 93.25 111 ILE A C 1
ATOM 818 O O . ILE A 1 111 ? 7.064 -8.963 -8.851 1.00 93.25 111 ILE A O 1
ATOM 822 N N . GLU A 1 112 ? 5.997 -10.897 -8.410 1.00 93.50 112 GLU A N 1
ATOM 823 C CA . GLU A 1 112 ? 7.161 -11.767 -8.384 1.00 93.50 112 GLU A CA 1
ATOM 824 C C . GLU A 1 112 ? 7.261 -12.573 -9.673 1.00 93.50 112 GLU A C 1
ATOM 826 O O . GLU A 1 112 ? 6.262 -13.052 -10.220 1.00 93.50 112 GLU A O 1
ATOM 831 N N . LEU A 1 113 ? 8.498 -12.714 -10.141 1.00 93.75 113 LEU A N 1
ATOM 832 C CA . LEU A 1 113 ? 8.858 -13.512 -11.303 1.00 93.75 113 LEU A CA 1
ATOM 833 C C . LEU A 1 113 ? 9.624 -14.756 -10.859 1.00 93.75 113 LEU A C 1
ATOM 835 O O . LEU A 1 113 ? 10.050 -14.873 -9.709 1.00 93.75 113 LEU A O 1
ATOM 8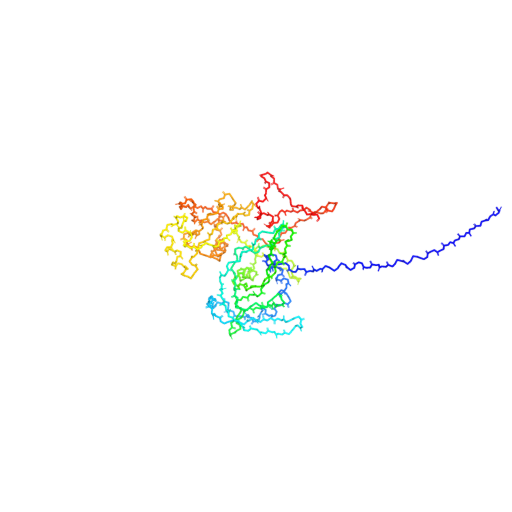39 N N . ASP A 1 114 ? 9.764 -15.704 -11.773 1.00 91.81 114 ASP A N 1
ATOM 840 C CA . ASP A 1 114 ? 10.568 -16.912 -11.595 1.00 91.81 114 ASP A CA 1
ATOM 841 C C . ASP A 1 114 ? 12.074 -16.632 -11.620 1.00 91.81 114 ASP A C 1
ATOM 843 O O . ASP A 1 114 ? 12.842 -17.319 -10.949 1.00 91.81 114 ASP A O 1
ATOM 847 N N . THR A 1 115 ? 12.485 -15.601 -12.358 1.00 87.31 115 THR A N 1
ATOM 848 C CA . THR A 1 115 ? 13.884 -15.205 -12.514 1.00 87.31 115 THR A CA 1
ATOM 849 C C . THR A 1 115 ? 14.150 -13.873 -11.825 1.00 87.31 115 THR A C 1
ATOM 851 O O . THR A 1 115 ? 13.441 -12.891 -12.049 1.00 87.31 115 THR A O 1
ATOM 854 N N . ASP A 1 116 ? 15.211 -13.816 -11.017 1.00 82.56 116 ASP A N 1
ATOM 855 C CA . ASP A 1 116 ? 15.734 -12.550 -10.509 1.00 82.56 116 ASP A CA 1
ATOM 856 C C . ASP A 1 116 ? 16.696 -11.938 -11.538 1.00 82.56 116 ASP A C 1
ATOM 858 O O . ASP A 1 116 ? 17.753 -12.492 -11.844 1.00 82.56 116 ASP A O 1
ATOM 862 N N . PHE A 1 117 ? 16.312 -10.787 -12.089 1.00 79.81 117 PHE A N 1
ATOM 863 C CA . PHE A 1 117 ? 17.114 -10.040 -13.061 1.00 79.81 117 PHE A CA 1
ATOM 864 C C . PHE A 1 117 ? 18.157 -9.123 -12.406 1.00 79.81 117 PHE A C 1
ATOM 866 O O . PHE A 1 117 ? 18.940 -8.479 -13.109 1.00 79.81 117 PHE A O 1
ATOM 873 N N . GLY A 1 118 ? 18.195 -9.085 -11.071 1.00 80.44 118 GLY A N 1
ATOM 874 C CA . GLY A 1 118 ? 19.115 -8.278 -10.287 1.00 80.44 118 GLY A CA 1
ATOM 875 C C . GLY A 1 118 ? 18.828 -6.777 -10.354 1.00 80.44 118 GLY A C 1
ATOM 876 O O . GLY A 1 118 ? 18.002 -6.286 -11.121 1.00 80.44 118 GLY A O 1
ATOM 877 N N . ILE A 1 119 ? 19.563 -6.019 -9.539 1.00 80.19 119 ILE A N 1
ATOM 878 C CA . ILE A 1 119 ? 19.393 -4.563 -9.377 1.00 80.19 119 ILE A CA 1
ATOM 879 C C . ILE A 1 119 ? 19.902 -3.730 -10.562 1.00 80.19 119 ILE A C 1
ATOM 881 O O . ILE A 1 119 ? 19.665 -2.527 -10.622 1.00 80.19 119 ILE A O 1
ATOM 885 N N . THR A 1 120 ? 20.661 -4.336 -11.476 1.00 76.44 120 THR A N 1
ATOM 886 C CA . THR A 1 120 ? 21.229 -3.642 -12.641 1.00 76.44 120 THR A CA 1
ATOM 887 C C . THR A 1 120 ? 20.222 -3.484 -13.769 1.00 76.44 120 THR A C 1
ATOM 889 O O . THR A 1 120 ? 20.467 -2.697 -14.684 1.00 76.44 120 THR A O 1
ATOM 892 N N . PHE A 1 121 ? 19.120 -4.231 -13.711 1.00 78.69 121 PHE A N 1
ATOM 893 C CA . PHE A 1 121 ? 18.056 -4.171 -14.689 1.00 78.69 121 PHE A CA 1
ATOM 894 C C . PHE A 1 121 ? 16.960 -3.227 -14.197 1.00 78.69 121 PHE A C 1
ATOM 896 O O . PHE A 1 121 ? 16.411 -3.405 -13.111 1.00 78.69 121 PHE A O 1
ATOM 903 N N . SER A 1 122 ? 16.619 -2.236 -15.011 1.00 81.94 122 SER A N 1
ATOM 904 C CA . SER A 1 122 ? 15.465 -1.365 -14.812 1.00 81.94 122 SER A CA 1
ATOM 905 C C . SER A 1 122 ? 14.658 -1.314 -16.102 1.00 81.94 122 SER A C 1
ATOM 907 O O . SER A 1 122 ? 15.207 -1.427 -17.200 1.00 81.94 122 SER A O 1
ATOM 909 N N . GLY A 1 123 ? 13.341 -1.196 -15.984 1.00 89.19 123 GLY A N 1
ATOM 910 C CA . GLY A 1 123 ? 12.474 -1.249 -17.151 1.00 89.19 123 GLY A CA 1
ATOM 911 C C . GLY A 1 123 ? 11.017 -1.478 -16.796 1.00 89.19 123 GLY A C 1
ATOM 912 O O . GLY A 1 123 ? 10.571 -1.172 -15.690 1.00 89.19 123 GLY A O 1
ATOM 913 N N . VAL A 1 124 ? 10.284 -2.032 -17.751 1.00 91.88 124 VAL A N 1
ATOM 914 C CA . VAL A 1 124 ? 8.855 -2.321 -17.650 1.00 91.88 124 VAL A CA 1
ATOM 915 C C . VAL A 1 124 ? 8.586 -3.792 -17.940 1.00 91.88 124 VAL A C 1
ATOM 917 O O . VAL A 1 124 ? 9.269 -4.416 -18.751 1.00 91.88 124 VAL A O 1
ATOM 920 N N . LEU A 1 125 ? 7.584 -4.350 -17.267 1.00 91.31 125 LEU A N 1
ATOM 921 C CA . LEU A 1 125 ? 7.012 -5.644 -17.608 1.00 91.31 125 LEU A CA 1
ATOM 922 C C . LEU A 1 125 ? 5.907 -5.432 -18.632 1.00 91.31 125 LEU A C 1
ATOM 924 O O . LEU A 1 125 ? 4.995 -4.631 -18.415 1.00 91.31 125 LEU A O 1
ATOM 928 N N . THR A 1 126 ? 6.001 -6.173 -19.727 1.00 91.62 126 THR A N 1
ATOM 929 C CA . THR A 1 126 ? 5.053 -6.136 -20.837 1.00 91.62 126 THR A CA 1
ATOM 930 C C . THR A 1 126 ? 4.465 -7.514 -21.104 1.00 91.62 126 THR A C 1
ATOM 932 O O . THR A 1 126 ? 5.084 -8.532 -20.778 1.00 91.62 126 THR A O 1
ATOM 935 N N . ASP A 1 127 ? 3.263 -7.545 -21.667 1.00 88.38 127 ASP A N 1
ATOM 936 C CA . ASP A 1 127 ? 2.689 -8.765 -22.234 1.00 88.38 127 ASP A CA 1
ATOM 937 C C . ASP A 1 127 ? 3.284 -9.075 -23.624 1.00 88.38 127 ASP A C 1
ATOM 939 O O . ASP A 1 127 ? 4.160 -8.370 -24.131 1.00 88.38 127 ASP A O 1
ATOM 943 N N . GLU A 1 128 ? 2.810 -10.146 -24.259 1.00 86.06 128 GLU A N 1
ATOM 944 C CA . GLU A 1 128 ? 3.217 -10.525 -25.620 1.00 86.06 128 GLU A CA 1
ATOM 945 C C . GLU A 1 128 ? 2.823 -9.504 -26.703 1.00 86.06 128 GLU A C 1
ATOM 947 O O . GLU A 1 128 ? 3.378 -9.519 -27.801 1.00 86.06 128 GLU A O 1
ATOM 952 N N . HIS A 1 129 ? 1.898 -8.595 -26.392 1.00 84.94 129 HIS A N 1
ATOM 953 C CA . HIS A 1 129 ? 1.440 -7.522 -27.269 1.00 84.94 129 HIS A CA 1
ATOM 954 C C . HIS A 1 129 ? 2.163 -6.190 -27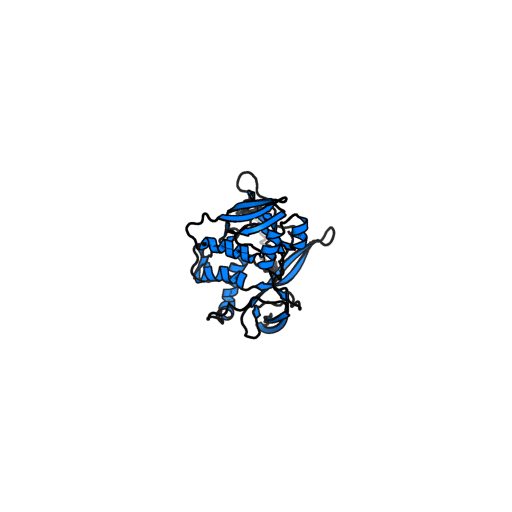.011 1.00 84.94 129 HIS A C 1
ATOM 956 O O . HIS A 1 129 ? 1.860 -5.198 -27.674 1.00 84.94 129 HIS A O 1
ATOM 962 N N . GLY A 1 130 ? 3.114 -6.147 -26.072 1.00 83.06 130 GLY A N 1
ATOM 963 C CA . GLY A 1 130 ? 3.855 -4.941 -25.706 1.00 83.06 130 GLY A CA 1
ATOM 964 C C . GLY A 1 130 ? 3.096 -3.977 -24.786 1.00 83.06 130 GLY A C 1
ATOM 965 O O . GLY A 1 130 ? 3.546 -2.847 -24.599 1.00 83.06 130 GLY A O 1
ATOM 966 N N . ARG A 1 131 ? 1.966 -4.384 -24.193 1.00 85.75 131 ARG A N 1
ATOM 967 C CA . ARG A 1 131 ? 1.215 -3.562 -23.229 1.00 85.75 131 ARG A CA 1
ATOM 968 C C . ARG A 1 131 ? 1.908 -3.600 -21.876 1.00 85.75 131 ARG A C 1
ATOM 970 O O . ARG A 1 131 ? 2.308 -4.663 -21.405 1.00 85.75 131 ARG A O 1
ATOM 977 N N . VAL A 1 132 ? 2.042 -2.442 -21.234 1.00 89.19 132 VAL A N 1
ATOM 978 C CA . VAL A 1 132 ? 2.745 -2.309 -19.951 1.00 89.19 132 VAL A CA 1
ATOM 979 C C . VAL A 1 132 ? 1.853 -2.765 -18.800 1.00 89.19 132 VAL A C 1
ATOM 981 O O . VAL A 1 132 ? 0.806 -2.180 -18.544 1.00 89.19 132 VAL A O 1
ATOM 984 N N . GLN A 1 133 ? 2.314 -3.775 -18.065 1.00 88.56 133 GLN A N 1
ATOM 985 C CA . GLN A 1 133 ? 1.613 -4.356 -16.918 1.00 88.56 133 GLN A CA 1
ATOM 986 C C . GLN A 1 133 ? 2.178 -3.857 -15.578 1.00 88.56 133 GLN A C 1
ATOM 988 O O . GLN A 1 133 ? 1.451 -3.695 -14.595 1.00 88.56 133 GLN A O 1
ATOM 993 N N . ALA A 1 134 ? 3.487 -3.605 -15.518 1.00 90.69 134 ALA A N 1
ATOM 994 C CA . ALA A 1 134 ? 4.170 -3.185 -14.298 1.00 90.69 134 ALA A CA 1
ATOM 995 C C . ALA A 1 134 ?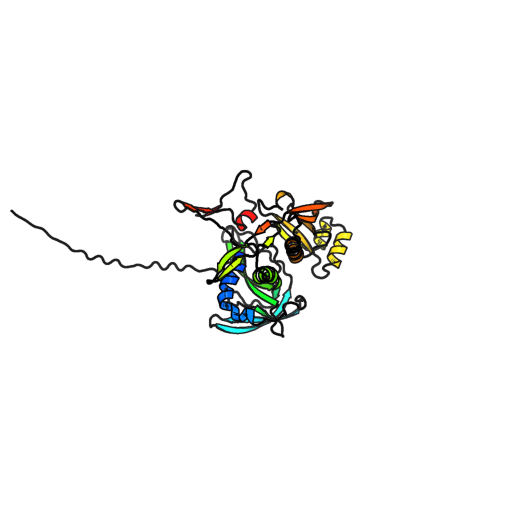 5.502 -2.488 -14.594 1.00 90.69 134 ALA A C 1
ATOM 997 O O . ALA A 1 134 ? 6.071 -2.637 -15.673 1.00 90.69 134 ALA A O 1
ATOM 998 N N . ILE A 1 135 ? 6.034 -1.769 -13.610 1.00 91.69 135 ILE A N 1
ATOM 999 C CA . ILE A 1 135 ? 7.380 -1.191 -13.631 1.00 91.69 135 ILE A CA 1
ATOM 1000 C C . ILE A 1 135 ? 8.315 -2.075 -12.813 1.00 91.69 135 ILE A C 1
ATOM 1002 O O . ILE A 1 135 ? 7.980 -2.479 -11.705 1.00 91.69 135 ILE A O 1
ATOM 1006 N N . TRP A 1 136 ? 9.504 -2.370 -13.328 1.00 91.12 136 TRP A N 1
ATOM 1007 C CA . TRP A 1 136 ? 10.504 -3.137 -12.595 1.00 91.12 136 TRP A CA 1
ATOM 1008 C C . TRP A 1 136 ? 11.306 -2.216 -11.673 1.00 91.12 136 TRP A C 1
ATOM 1010 O O . TRP A 1 136 ? 12.084 -1.381 -12.140 1.00 91.12 136 TRP A O 1
ATOM 1020 N N . GLY A 1 137 ? 11.073 -2.339 -10.364 1.00 88.88 137 GLY A N 1
ATOM 1021 C CA . GLY A 1 137 ? 11.624 -1.454 -9.339 1.00 88.88 137 GLY A CA 1
ATOM 1022 C C . GLY A 1 137 ? 12.495 -2.186 -8.322 1.00 88.88 137 GLY A C 1
ATOM 1023 O O . GLY A 1 137 ? 12.305 -3.372 -8.058 1.00 88.88 137 GLY A O 1
ATOM 1024 N N . SER A 1 138 ? 13.445 -1.458 -7.731 1.00 88.75 138 SER A N 1
ATOM 1025 C CA . SER A 1 138 ? 14.295 -1.946 -6.641 1.00 88.75 138 SER A CA 1
ATOM 1026 C C . SER A 1 138 ? 13.777 -1.474 -5.283 1.00 88.75 138 SER A C 1
ATOM 1028 O O . SER A 1 138 ? 13.349 -0.328 -5.119 1.00 88.75 138 SER A O 1
ATOM 1030 N N . PHE A 1 139 ? 13.855 -2.366 -4.305 1.00 88.62 139 PHE A N 1
ATOM 1031 C CA . PHE A 1 139 ? 13.479 -2.163 -2.917 1.00 88.62 139 PHE A CA 1
ATOM 1032 C C . PHE A 1 139 ? 14.675 -2.459 -2.018 1.00 88.62 139 PHE A C 1
ATOM 1034 O O . PHE A 1 139 ? 15.453 -3.375 -2.275 1.00 88.62 139 PHE A O 1
ATOM 1041 N N . SER A 1 140 ? 14.807 -1.693 -0.939 1.00 86.25 140 SER A N 1
ATOM 1042 C CA . SER A 1 140 ? 15.845 -1.885 0.073 1.00 86.25 140 SER A CA 1
ATOM 1043 C C . SER A 1 140 ? 15.227 -2.324 1.394 1.00 86.25 140 SER A C 1
ATOM 1045 O O . SER A 1 140 ? 14.266 -1.710 1.863 1.00 86.25 140 SER A O 1
ATOM 1047 N N . THR A 1 141 ? 15.810 -3.335 2.027 1.00 85.38 141 THR A N 1
ATOM 1048 C CA . THR A 1 141 ? 15.451 -3.785 3.371 1.00 85.38 141 THR A CA 1
ATOM 1049 C C . THR A 1 141 ? 16.699 -3.948 4.230 1.00 85.38 141 THR A C 1
ATOM 1051 O O . THR A 1 141 ? 17.760 -4.303 3.724 1.00 85.38 141 THR A O 1
ATOM 1054 N N . GLN A 1 142 ? 16.578 -3.682 5.530 1.00 81.31 142 GLN A N 1
ATOM 1055 C CA . GLN A 1 142 ? 17.643 -3.978 6.479 1.00 81.31 142 GLN A CA 1
ATOM 1056 C C . GLN A 1 142 ? 17.452 -5.383 7.017 1.00 81.31 142 GLN A C 1
ATOM 1058 O O . GLN A 1 142 ? 16.430 -5.672 7.643 1.00 81.31 142 GLN A O 1
ATOM 1063 N N . LEU A 1 143 ? 18.451 -6.234 6.825 1.00 75.12 143 LEU A N 1
ATOM 1064 C CA . LEU A 1 143 ? 18.499 -7.525 7.489 1.00 75.12 143 LEU A CA 1
ATOM 1065 C C . LEU A 1 143 ? 19.416 -7.411 8.704 1.00 75.12 143 LEU A C 1
ATOM 1067 O O . LEU A 1 143 ? 20.538 -6.910 8.621 1.00 75.12 143 LEU A O 1
ATOM 1071 N N . LYS A 1 144 ? 18.919 -7.863 9.856 1.00 65.25 144 LYS A N 1
ATOM 1072 C CA . LYS A 1 144 ? 19.717 -7.975 11.077 1.00 65.25 144 LYS A CA 1
ATOM 1073 C C . LYS A 1 144 ? 20.359 -9.356 11.096 1.00 65.25 144 LYS A C 1
ATOM 1075 O O . LYS A 1 144 ? 19.686 -10.340 11.394 1.00 65.25 144 LYS A O 1
ATOM 1080 N N . TYR A 1 145 ? 21.645 -9.427 10.766 1.00 60.25 145 TYR A N 1
ATOM 1081 C CA . TYR A 1 145 ? 22.436 -10.642 10.927 1.00 60.25 145 TYR A CA 1
ATOM 1082 C C . TYR A 1 145 ? 23.158 -10.591 12.280 1.00 60.25 145 TYR A C 1
ATOM 1084 O O . TYR A 1 145 ? 24.110 -9.837 12.468 1.00 60.25 145 TYR A O 1
ATOM 1092 N N . GLY A 1 146 ? 22.692 -11.387 13.246 1.00 58.66 146 GLY A N 1
ATOM 1093 C CA . GLY A 1 146 ? 23.321 -11.488 14.568 1.00 58.66 146 GLY A CA 1
ATOM 1094 C C . GLY A 1 146 ? 23.326 -10.177 15.374 1.00 58.66 146 GLY A C 1
ATOM 1095 O O . GLY A 1 146 ? 22.423 -9.353 15.249 1.00 58.66 146 GLY A O 1
ATOM 1096 N N . CYS A 1 147 ? 24.332 -10.012 16.242 1.00 53.25 147 CYS A N 1
ATOM 1097 C CA . CYS A 1 147 ? 24.385 -8.937 17.245 1.00 53.25 147 CYS A CA 1
ATOM 1098 C C . CYS A 1 147 ? 25.033 -7.612 16.794 1.00 53.25 147 CYS A C 1
ATOM 1100 O O . CYS A 1 147 ? 25.025 -6.680 17.594 1.00 53.25 147 CYS A O 1
ATOM 1102 N N . SER A 1 148 ? 25.623 -7.482 15.595 1.00 54.97 148 SER A N 1
ATOM 1103 C CA . SER A 1 148 ? 26.503 -6.317 15.338 1.00 54.97 148 SER A CA 1
ATOM 1104 C C . SER A 1 148 ? 26.576 -5.737 13.923 1.00 54.97 148 SER A C 1
ATOM 1106 O O . SER A 1 148 ? 27.115 -4.640 13.789 1.00 54.97 148 SER A O 1
ATOM 1108 N N . SER A 1 149 ? 26.024 -6.360 12.878 1.00 58.91 149 SER A N 1
ATOM 1109 C CA . SER A 1 149 ? 26.022 -5.749 11.538 1.00 58.91 149 SER A CA 1
ATOM 1110 C C . SER A 1 149 ? 24.658 -5.864 10.877 1.00 58.91 149 SER A C 1
ATOM 1112 O O . SER A 1 149 ? 24.196 -6.952 10.528 1.00 58.91 149 SER A O 1
ATOM 1114 N N . SER A 1 150 ? 24.010 -4.719 10.709 1.00 65.69 150 SER A N 1
ATOM 1115 C CA . SER A 1 150 ? 22.812 -4.603 9.902 1.00 65.69 150 SER A CA 1
ATOM 1116 C C . SER A 1 150 ? 23.225 -4.311 8.459 1.00 65.69 150 SER A C 1
ATOM 1118 O O . SER A 1 150 ? 23.869 -3.303 8.175 1.00 65.69 150 SER A O 1
ATOM 1120 N N . GLU A 1 151 ? 22.908 -5.233 7.551 1.00 75.62 151 GLU A N 1
ATOM 1121 C CA . GLU A 1 151 ? 23.242 -5.092 6.134 1.00 75.62 151 GLU A CA 1
ATOM 1122 C C . GLU A 1 151 ? 22.012 -4.670 5.336 1.00 75.62 151 GLU A C 1
ATOM 1124 O O . GLU A 1 151 ? 20.896 -5.157 5.550 1.00 75.62 151 GLU A O 1
ATOM 1129 N N . ASP A 1 152 ? 22.235 -3.756 4.396 1.00 79.31 152 ASP A N 1
ATOM 1130 C CA . ASP A 1 152 ? 21.218 -3.333 3.450 1.00 79.31 152 ASP A CA 1
ATOM 1131 C C . ASP A 1 152 ? 21.144 -4.341 2.306 1.00 79.31 152 ASP A C 1
ATOM 1133 O O . ASP A 1 152 ? 22.036 -4.439 1.463 1.00 79.31 152 ASP A O 1
ATOM 1137 N N . HIS A 1 153 ? 20.044 -5.080 2.271 1.00 84.06 153 HIS A N 1
ATOM 1138 C CA . HIS A 1 153 ? 19.726 -5.989 1.191 1.00 84.06 153 HIS A CA 1
ATOM 1139 C C . HIS A 1 153 ? 18.818 -5.290 0.181 1.00 84.06 153 HIS A C 1
ATOM 1141 O O . HIS A 1 153 ? 17.785 -4.719 0.540 1.00 84.06 153 HIS A O 1
ATOM 1147 N N . GLN A 1 154 ? 19.207 -5.331 -1.090 1.00 86.25 154 GLN A N 1
ATOM 1148 C CA . GLN A 1 154 ? 18.410 -4.800 -2.189 1.00 86.25 154 GLN A CA 1
ATOM 1149 C C . GLN A 1 154 ? 17.846 -5.944 -3.018 1.00 86.25 154 GLN A C 1
ATOM 1151 O O . GLN A 1 154 ? 18.564 -6.886 -3.342 1.00 86.25 154 GLN A O 1
ATOM 1156 N N . PHE A 1 155 ? 16.576 -5.836 -3.385 1.00 88.69 155 PHE A N 1
ATOM 1157 C CA . PHE A 1 155 ? 15.890 -6.814 -4.218 1.00 88.69 155 PHE A CA 1
ATOM 1158 C C . PHE A 1 155 ? 14.941 -6.106 -5.181 1.00 88.69 155 PHE A C 1
ATOM 1160 O O . PHE A 1 155 ? 14.461 -5.009 -4.904 1.00 88.69 155 PHE A O 1
ATOM 1167 N N . VAL A 1 156 ? 14.662 -6.732 -6.320 1.00 90.19 156 VAL A N 1
ATOM 1168 C CA . VAL A 1 156 ? 13.806 -6.159 -7.363 1.00 90.19 156 VAL A CA 1
ATOM 1169 C C . VAL A 1 156 ? 12.457 -6.860 -7.430 1.00 90.19 156 VAL A C 1
ATOM 1171 O O . VAL A 1 156 ? 12.368 -8.070 -7.208 1.00 90.19 156 VAL A O 1
ATOM 1174 N N . ARG A 1 157 ? 11.397 -6.096 -7.699 1.00 92.88 157 ARG A N 1
ATOM 1175 C CA . ARG A 1 157 ? 10.026 -6.595 -7.872 1.00 92.88 157 ARG A CA 1
ATOM 1176 C C . ARG A 1 157 ? 9.262 -5.755 -8.894 1.00 92.88 157 ARG A C 1
ATOM 1178 O O . ARG A 1 157 ? 9.579 -4.587 -9.117 1.00 92.88 157 ARG A O 1
ATOM 1185 N N . GLY A 1 158 ? 8.228 -6.347 -9.488 1.00 91.75 158 GLY A N 1
ATOM 1186 C CA . GLY A 1 158 ? 7.322 -5.641 -10.387 1.00 91.75 158 GLY A CA 1
ATOM 1187 C C . GLY A 1 158 ? 6.307 -4.817 -9.600 1.00 91.75 158 GLY A C 1
ATOM 1188 O O . GLY A 1 158 ? 5.553 -5.354 -8.796 1.00 91.75 158 GLY A O 1
ATOM 1189 N N . ILE A 1 159 ? 6.270 -3.514 -9.834 1.00 91.69 159 ILE A N 1
ATOM 1190 C CA . ILE A 1 159 ? 5.292 -2.589 -9.267 1.00 91.69 159 ILE A CA 1
ATOM 1191 C C . ILE A 1 159 ? 4.148 -2.472 -10.264 1.00 91.69 159 ILE A C 1
ATOM 1193 O O . ILE A 1 159 ? 4.372 -1.989 -11.376 1.00 91.69 159 ILE A O 1
ATOM 1197 N N . PRO A 1 160 ? 2.942 -2.930 -9.917 1.00 90.12 160 PRO A N 1
ATOM 1198 C CA . PRO A 1 160 ? 1.847 -2.984 -10.868 1.00 90.12 160 PRO A CA 1
ATOM 1199 C C . PRO A 1 160 ? 1.452 -1.581 -11.339 1.00 90.12 160 PRO A C 1
ATOM 1201 O O . PRO A 1 160 ? 1.442 -0.625 -10.562 1.00 90.12 160 PRO A O 1
ATOM 1204 N N . VAL A 1 161 ? 1.092 -1.461 -12.619 1.00 88.12 161 VAL A N 1
ATOM 1205 C CA . VAL A 1 161 ? 0.803 -0.161 -13.247 1.00 88.12 161 VAL A CA 1
ATOM 1206 C C . VAL A 1 161 ? -0.352 0.587 -12.572 1.00 88.12 161 VAL A C 1
ATOM 1208 O O . VAL A 1 161 ? -0.324 1.816 -12.506 1.00 88.12 161 VAL A O 1
ATOM 1211 N N . TYR A 1 162 ? -1.320 -0.136 -11.991 1.00 85.12 162 TYR A N 1
ATOM 1212 C CA . TYR A 1 162 ? -2.461 0.476 -11.301 1.00 85.12 162 TYR A CA 1
ATOM 1213 C C . TYR A 1 162 ? -2.037 1.366 -10.121 1.00 85.12 162 TYR A C 1
ATOM 1215 O O . TYR A 1 162 ? -2.709 2.350 -9.827 1.00 85.12 162 TYR A O 1
ATOM 1223 N N . ALA A 1 163 ? -0.916 1.050 -9.459 1.00 83.44 163 ALA A N 1
ATOM 1224 C CA . ALA A 1 163 ? -0.424 1.829 -8.321 1.00 83.44 163 ALA A CA 1
ATOM 1225 C C . ALA A 1 163 ? 0.005 3.244 -8.744 1.00 83.44 163 ALA A C 1
ATOM 1227 O O . ALA A 1 163 ? 0.039 4.172 -7.941 1.00 83.44 163 ALA A O 1
ATOM 1228 N N . ILE A 1 164 ? 0.339 3.412 -10.025 1.00 83.56 164 ILE A N 1
ATOM 1229 C CA . ILE A 1 164 ? 0.790 4.675 -10.606 1.00 83.56 164 ILE A CA 1
ATOM 1230 C C . ILE A 1 164 ? -0.352 5.348 -11.359 1.00 83.56 164 ILE A C 1
ATOM 1232 O O . ILE A 1 164 ? -0.441 6.575 -11.340 1.00 83.56 164 ILE A O 1
ATOM 1236 N N . SER A 1 165 ? -1.242 4.570 -11.986 1.00 83.19 165 SER A N 1
ATOM 1237 C CA . SER A 1 165 ? -2.342 5.105 -12.792 1.00 83.19 165 SER A CA 1
ATOM 1238 C C . SER A 1 165 ? -3.235 6.046 -11.987 1.00 83.19 165 SER A C 1
ATOM 1240 O O . SER A 1 165 ? -3.538 7.127 -12.465 1.00 83.19 165 SER A O 1
ATOM 1242 N N . GLN A 1 166 ? -3.556 5.717 -10.730 1.00 78.25 166 GLN A N 1
ATOM 1243 C CA . GLN A 1 166 ? -4.393 6.574 -9.877 1.00 78.25 166 GLN A CA 1
ATOM 1244 C C . GLN A 1 166 ? -3.803 7.981 -9.679 1.00 78.25 166 GLN A C 1
ATOM 1246 O O . GLN A 1 166 ? -4.521 8.982 -9.691 1.00 78.25 166 GLN A O 1
ATOM 1251 N N . VAL A 1 167 ? -2.484 8.070 -9.489 1.00 81.69 167 VAL A N 1
ATOM 1252 C CA . VAL A 1 167 ? -1.782 9.350 -9.321 1.00 81.69 167 VAL A CA 1
ATOM 1253 C C . VAL A 1 167 ? -1.612 10.042 -10.670 1.00 81.69 167 VAL A C 1
ATOM 1255 O O . VAL A 1 167 ? -1.780 11.258 -10.765 1.00 81.69 167 VAL A O 1
ATOM 1258 N N . LEU A 1 168 ? -1.316 9.274 -11.719 1.00 83.19 168 LEU A N 1
ATOM 1259 C CA . LEU A 1 168 ? -1.172 9.771 -13.082 1.00 83.19 168 LEU A CA 1
ATOM 1260 C C . LEU A 1 168 ? -2.467 10.415 -13.580 1.00 83.19 168 LEU A C 1
ATOM 1262 O O . LEU A 1 168 ? -2.415 11.525 -14.100 1.00 83.19 168 LEU A O 1
ATOM 1266 N N . ASP A 1 169 ? -3.612 9.776 -13.352 1.00 82.38 169 ASP A N 1
ATOM 1267 C CA . ASP A 1 169 ? -4.927 10.281 -13.742 1.00 82.38 169 ASP A CA 1
ATOM 1268 C C . ASP A 1 169 ? -5.188 11.649 -13.108 1.00 82.38 169 ASP A C 1
ATOM 1270 O O . ASP A 1 169 ? -5.572 12.581 -13.810 1.00 82.38 169 ASP A O 1
ATOM 1274 N N . LYS A 1 170 ? -4.865 11.816 -11.817 1.00 79.44 170 LYS A N 1
ATOM 1275 C CA . LYS A 1 170 ? -4.969 13.106 -11.111 1.00 79.44 170 LYS A CA 1
ATOM 1276 C C . LYS A 1 170 ? -4.033 14.178 -11.671 1.00 79.44 170 LYS A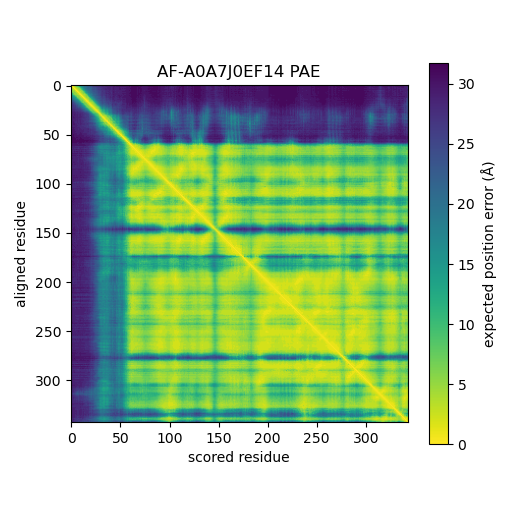 C 1
ATOM 1278 O O . LYS A 1 170 ? -4.376 15.358 -11.670 1.00 79.44 170 LYS A O 1
ATOM 1283 N N . ILE A 1 171 ? -2.838 13.795 -12.119 1.00 79.81 171 ILE A N 1
ATOM 1284 C CA . ILE A 1 171 ? -1.890 14.733 -12.737 1.00 79.81 171 ILE A CA 1
ATOM 1285 C C . ILE A 1 171 ? -2.383 15.152 -14.126 1.00 79.81 171 ILE A C 1
ATOM 1287 O O . ILE A 1 171 ? -2.284 16.326 -14.480 1.00 79.81 171 ILE A O 1
ATOM 1291 N N . VAL A 1 172 ? -2.909 14.206 -14.907 1.00 81.38 172 VAL A N 1
ATOM 1292 C CA . VAL A 1 172 ? -3.389 14.432 -16.277 1.00 81.38 172 VAL A CA 1
ATOM 1293 C C . VAL A 1 172 ? -4.697 15.226 -16.289 1.00 81.38 172 VAL A C 1
ATOM 1295 O O . VAL A 1 172 ? -4.828 16.146 -17.093 1.00 81.38 172 VAL A O 1
ATOM 1298 N N . SER A 1 173 ? -5.638 14.932 -15.387 1.00 78.00 173 SER A N 1
ATOM 1299 C CA . SER A 1 173 ? -6.932 15.624 -15.294 1.00 78.00 173 SER A CA 1
ATOM 1300 C C . SER A 1 173 ? -6.836 17.051 -14.743 1.00 78.00 173 SER A C 1
ATOM 1302 O O . SER A 1 173 ? -7.826 17.777 -14.756 1.00 78.00 173 SER A O 1
ATOM 1304 N N . GLY A 1 174 ? -5.662 17.452 -14.251 1.00 69.50 174 GLY A N 1
ATOM 1305 C CA . GLY A 1 174 ? -5.477 18.677 -13.484 1.00 69.50 174 GLY A CA 1
ATOM 1306 C C . GLY A 1 174 ? -5.765 18.433 -12.005 1.00 69.50 174 GLY A C 1
ATOM 1307 O O . GLY A 1 174 ? -6.876 18.081 -11.614 1.00 69.50 174 GLY A O 1
ATOM 1308 N N . ALA A 1 175 ? -4.736 18.606 -11.182 1.00 73.06 175 ALA A N 1
ATOM 1309 C CA . ALA A 1 175 ? -4.817 18.399 -9.748 1.00 73.06 175 ALA A CA 1
ATOM 1310 C C . ALA A 1 175 ? -5.210 19.671 -8.979 1.00 73.06 175 ALA A C 1
ATOM 1312 O O . ALA A 1 175 ? -5.003 20.790 -9.443 1.00 73.06 175 ALA A O 1
ATOM 1313 N N . ASN A 1 176 ? -5.696 19.484 -7.749 1.00 72.81 176 ASN A N 1
ATOM 1314 C CA . ASN A 1 176 ? -6.128 20.567 -6.855 1.00 72.81 176 ASN A CA 1
ATOM 1315 C C . ASN A 1 176 ? -5.035 21.045 -5.878 1.00 72.81 176 ASN A C 1
ATOM 1317 O O . ASN A 1 176 ? -5.311 21.861 -5.002 1.00 72.81 176 ASN A O 1
ATOM 1321 N N . GLY A 1 177 ? -3.819 20.497 -5.953 1.00 76.62 177 GLY A N 1
ATOM 1322 C CA . GLY A 1 177 ? -2.745 20.821 -5.015 1.00 76.62 177 GLY A CA 1
ATOM 1323 C C . GLY A 1 177 ? -1.910 22.033 -5.416 1.00 76.62 177 GLY A C 1
ATOM 1324 O O . GLY A 1 177 ? -2.212 22.774 -6.353 1.00 76.62 177 GLY A O 1
ATOM 1325 N N . SER A 1 178 ? -0.820 22.232 -4.676 1.00 77.62 178 SER A N 1
ATOM 1326 C CA . SER A 1 178 ? 0.106 23.338 -4.898 1.00 77.62 178 SER A CA 1
ATOM 1327 C C . SER A 1 178 ? 0.748 23.262 -6.285 1.00 77.62 178 SER A C 1
ATOM 1329 O O . SER A 1 178 ? 1.080 22.192 -6.799 1.00 77.62 178 SER A O 1
ATOM 1331 N N . ILE A 1 179 ? 0.918 24.421 -6.918 1.00 80.69 179 ILE A N 1
ATOM 1332 C CA . ILE A 1 179 ? 1.564 24.510 -8.226 1.00 80.69 179 ILE A CA 1
ATOM 1333 C C . ILE A 1 179 ? 3.074 24.466 -8.021 1.00 80.69 179 ILE A C 1
ATOM 1335 O O . ILE A 1 179 ? 3.641 25.356 -7.387 1.00 80.69 179 ILE A O 1
ATOM 1339 N N . LEU A 1 180 ? 3.730 23.472 -8.616 1.00 76.69 180 LEU A N 1
ATOM 1340 C CA . LEU A 1 180 ? 5.185 23.377 -8.648 1.00 76.69 180 LEU A CA 1
ATOM 1341 C C . LEU A 1 180 ? 5.720 23.615 -10.057 1.00 76.69 180 LEU A C 1
ATOM 1343 O O . LEU A 1 180 ? 5.083 23.292 -11.061 1.00 76.69 180 LEU A O 1
ATOM 1347 N N . LEU A 1 181 ? 6.925 24.179 -10.126 1.00 78.06 181 LEU A N 1
ATOM 1348 C CA . LEU A 1 181 ? 7.676 24.299 -11.369 1.00 78.06 181 LEU A CA 1
ATOM 1349 C C . LEU A 1 181 ? 8.484 23.013 -11.583 1.00 78.06 181 LEU A C 1
ATOM 1351 O O . LEU A 1 181 ? 9.473 22.772 -10.891 1.00 78.06 181 LEU A O 1
ATOM 1355 N N . ILE A 1 182 ? 8.076 22.193 -12.549 1.00 71.19 182 ILE A N 1
ATOM 1356 C CA . ILE A 1 182 ? 8.773 20.956 -12.918 1.00 71.19 182 ILE A CA 1
ATOM 1357 C C . ILE A 1 182 ? 9.243 21.090 -14.360 1.00 71.19 182 ILE A C 1
ATOM 1359 O O . ILE A 1 182 ? 8.432 21.249 -15.268 1.00 71.19 182 ILE A O 1
ATOM 1363 N N . ASN A 1 183 ? 10.561 21.038 -14.570 1.00 72.31 183 ASN A N 1
ATOM 1364 C CA . ASN A 1 183 ? 11.190 21.153 -15.892 1.00 72.31 183 ASN A CA 1
ATOM 1365 C C . ASN A 1 183 ? 10.722 22.398 -16.674 1.00 72.31 183 ASN A C 1
ATOM 1367 O O . ASN A 1 183 ? 10.445 22.330 -17.866 1.00 72.31 183 ASN A O 1
ATOM 1371 N N . GLY A 1 184 ? 10.572 23.534 -15.982 1.00 77.69 184 GLY A N 1
ATOM 1372 C CA . GLY A 1 184 ? 10.101 24.795 -16.571 1.00 77.69 184 GLY A CA 1
ATOM 1373 C C . GLY A 1 184 ? 8.584 24.894 -16.775 1.00 77.69 184 GLY A C 1
ATOM 1374 O O . GLY A 1 184 ? 8.092 25.964 -17.124 1.00 77.69 184 GLY A O 1
ATOM 1375 N N . VAL A 1 185 ? 7.824 23.830 -16.503 1.00 79.44 185 VAL A N 1
ATOM 1376 C CA . VAL A 1 185 ? 6.363 23.808 -16.634 1.00 79.44 185 VAL A CA 1
ATOM 1377 C C . VAL A 1 185 ? 5.721 23.903 -15.254 1.00 79.44 185 VAL A C 1
ATOM 1379 O O . VAL A 1 185 ? 6.013 23.106 -14.362 1.00 79.44 185 VAL A O 1
ATOM 1382 N N . LYS A 1 186 ? 4.820 24.873 -15.072 1.00 79.81 186 LYS A N 1
ATOM 1383 C CA . LYS A 1 186 ? 3.974 24.953 -13.876 1.00 79.81 186 LYS A CA 1
ATOM 1384 C C . LYS A 1 186 ? 2.926 23.849 -13.937 1.00 79.81 186 LYS A C 1
ATOM 1386 O O . LYS A 1 186 ? 2.127 23.823 -14.870 1.00 79.81 186 LYS A O 1
ATOM 1391 N N . ARG A 1 187 ? 2.930 22.949 -12.958 1.00 76.56 187 ARG A N 1
ATOM 1392 C CA . ARG A 1 187 ? 1.946 21.870 -12.847 1.00 76.56 187 ARG A CA 1
ATOM 1393 C C . ARG A 1 187 ? 1.373 21.825 -11.435 1.00 76.56 187 ARG A C 1
ATOM 1395 O O . ARG A 1 187 ? 2.152 21.906 -10.484 1.00 76.56 187 ARG A O 1
ATOM 1402 N N . PRO A 1 188 ? 0.048 21.700 -11.281 1.00 79.38 188 PRO A N 1
ATOM 1403 C CA . PRO A 1 188 ? -0.533 21.433 -9.977 1.00 79.38 188 PRO A CA 1
ATOM 1404 C C . PRO A 1 188 ? -0.153 20.019 -9.526 1.00 79.38 188 PRO A C 1
ATOM 1406 O O . PRO A 1 188 ? -0.208 19.074 -10.316 1.00 79.38 188 PRO A O 1
ATOM 1409 N N . MET A 1 189 ? 0.259 19.875 -8.269 1.00 79.94 189 MET A N 1
ATOM 1410 C CA . MET A 1 189 ? 0.561 18.570 -7.684 1.00 79.94 189 MET A CA 1
ATOM 1411 C C . MET A 1 189 ? -0.715 17.856 -7.229 1.00 79.94 189 MET A C 1
ATOM 1413 O O . MET A 1 189 ? -1.630 18.506 -6.719 1.00 79.94 189 MET A O 1
ATOM 1417 N N . PRO A 1 190 ? -0.803 16.525 -7.395 1.00 82.12 190 PRO A N 1
ATOM 1418 C CA . PRO A 1 190 ? -1.944 15.742 -6.944 1.00 82.12 190 PRO A CA 1
ATOM 1419 C C . PRO A 1 190 ? -2.006 15.700 -5.418 1.00 82.12 190 PRO A C 1
ATOM 1421 O O . PRO A 1 190 ? -1.013 15.432 -4.747 1.00 82.12 190 PRO A O 1
ATOM 1424 N N . LEU A 1 191 ? -3.205 15.909 -4.878 1.00 84.50 191 LEU A N 1
ATOM 1425 C CA . LEU A 1 191 ? -3.512 15.570 -3.494 1.00 84.50 191 LEU A CA 1
ATOM 1426 C C . LEU A 1 191 ? -4.012 14.124 -3.453 1.00 84.50 191 LEU A C 1
ATOM 1428 O O . LEU A 1 191 ? -4.936 13.742 -4.180 1.00 84.50 191 LEU A O 1
ATOM 1432 N N . VAL A 1 192 ? -3.383 13.304 -2.618 1.00 85.69 192 VAL A N 1
ATOM 1433 C CA . VAL A 1 192 ? -3.704 11.886 -2.457 1.00 85.69 192 VAL A CA 1
ATOM 1434 C C . VAL A 1 192 ? -4.214 11.652 -1.044 1.00 85.69 192 VAL A C 1
ATOM 1436 O O . VAL A 1 192 ? -3.555 12.012 -0.068 1.00 85.69 192 VAL A O 1
ATOM 1439 N N . ARG A 1 193 ? -5.403 11.052 -0.938 1.00 88.25 193 ARG A N 1
ATOM 1440 C CA . ARG A 1 193 ? -5.946 10.583 0.334 1.00 88.25 193 ARG A CA 1
ATOM 1441 C C . ARG A 1 193 ? -5.378 9.221 0.672 1.00 88.25 193 ARG A C 1
ATOM 1443 O O . ARG A 1 193 ? -5.429 8.312 -0.151 1.00 88.25 193 ARG A O 1
ATOM 1450 N N . ILE A 1 194 ? -4.881 9.086 1.893 1.00 90.19 194 ILE A N 1
ATOM 1451 C CA . ILE A 1 194 ? -4.338 7.839 2.414 1.00 90.19 194 ILE A CA 1
ATOM 1452 C C . ILE A 1 194 ? -4.907 7.544 3.800 1.00 90.19 194 ILE A C 1
ATOM 1454 O O . ILE A 1 194 ? -5.146 8.437 4.617 1.00 90.19 194 ILE A O 1
ATOM 1458 N N . LEU A 1 195 ? -5.109 6.257 4.062 1.00 88.88 195 LEU A N 1
ATOM 1459 C CA . LEU A 1 195 ? -5.357 5.730 5.393 1.00 88.88 195 LEU A CA 1
ATOM 1460 C C . LEU A 1 195 ? -3.976 5.433 5.990 1.00 88.88 195 LEU A C 1
ATOM 1462 O O . LEU A 1 195 ? -3.356 4.443 5.612 1.00 88.88 195 LEU A O 1
ATOM 1466 N N . GLU A 1 196 ? -3.443 6.333 6.825 1.00 90.88 196 GLU A N 1
ATOM 1467 C CA . GLU A 1 196 ? -2.083 6.270 7.402 1.00 90.88 196 GLU A CA 1
ATOM 1468 C C . GLU A 1 196 ? -1.916 5.143 8.442 1.00 90.88 196 GLU A C 1
ATOM 1470 O O . GLU A 1 196 ? -1.572 5.350 9.607 1.00 90.88 196 GLU A O 1
ATOM 1475 N N . VAL A 1 197 ? -2.164 3.918 8.001 1.00 92.69 197 VAL A N 1
ATOM 1476 C CA . VAL A 1 197 ? -2.174 2.692 8.790 1.00 92.69 197 VAL A CA 1
ATOM 1477 C C . VAL A 1 197 ? -1.305 1.682 8.072 1.00 92.69 197 VAL A C 1
ATOM 1479 O O . VAL A 1 197 ? -1.479 1.462 6.881 1.00 92.69 197 VAL A O 1
ATOM 1482 N N . GLU A 1 198 ? -0.385 1.038 8.773 1.00 92.94 198 GLU A N 1
ATOM 1483 C CA . GLU A 1 198 ? 0.356 -0.092 8.235 1.00 92.94 198 GLU A CA 1
ATOM 1484 C C . GLU A 1 198 ? -0.452 -1.379 8.409 1.00 92.94 198 GLU A C 1
ATOM 1486 O O . GLU A 1 198 ? -0.838 -1.758 9.518 1.00 92.94 198 GLU A O 1
ATOM 1491 N N . LEU A 1 199 ? -0.674 -2.076 7.301 1.00 94.38 199 LEU A N 1
ATOM 1492 C CA . LEU A 1 199 ? -1.467 -3.289 7.216 1.00 94.38 199 LEU A CA 1
ATOM 1493 C C . LEU A 1 199 ? -0.604 -4.458 6.737 1.00 94.38 199 LEU A C 1
ATOM 1495 O O . LEU A 1 199 ? 0.367 -4.293 6.000 1.00 94.38 199 LEU A O 1
ATOM 1499 N N . TYR A 1 200 ? -0.987 -5.669 7.124 1.00 94.00 200 TYR A N 1
ATOM 1500 C CA . TYR A 1 200 ? -0.395 -6.897 6.602 1.00 94.00 200 TYR A CA 1
ATOM 1501 C C . TYR A 1 200 ? -1.472 -7.954 6.360 1.00 94.00 200 TYR A C 1
ATOM 1503 O O . TYR A 1 200 ? -2.408 -8.084 7.157 1.00 94.00 200 TYR A O 1
ATOM 1511 N N . PRO A 1 201 ? -1.362 -8.739 5.278 1.00 95.00 201 PRO A N 1
ATOM 1512 C CA . PRO A 1 201 ? -2.317 -9.797 5.015 1.00 95.00 201 PRO A CA 1
ATOM 1513 C C . PRO A 1 201 ? -2.156 -10.934 6.021 1.00 95.00 201 PRO A C 1
ATOM 1515 O O . PRO A 1 201 ? -1.055 -11.328 6.407 1.00 95.00 201 PRO A O 1
ATOM 1518 N N . THR A 1 202 ? -3.283 -11.492 6.435 1.00 95.00 202 THR A N 1
ATOM 1519 C CA . THR A 1 202 ? -3.371 -12.692 7.260 1.00 95.00 202 THR A CA 1
ATOM 1520 C C . THR A 1 202 ? -4.321 -13.673 6.592 1.00 95.00 202 THR A C 1
ATOM 1522 O O . THR A 1 202 ? -5.440 -13.319 6.234 1.00 95.00 202 THR A O 1
ATOM 1525 N N . LEU A 1 203 ? -3.887 -14.923 6.430 1.00 95.06 203 LEU A N 1
ATOM 1526 C CA . LEU A 1 203 ? -4.721 -15.977 5.851 1.00 95.06 203 LEU A CA 1
ATOM 1527 C C . LEU A 1 203 ? -5.996 -16.187 6.673 1.00 95.06 203 LEU A C 1
ATOM 1529 O O . LEU A 1 203 ? -5.956 -16.176 7.907 1.00 95.06 203 LEU A O 1
ATOM 1533 N N . LEU A 1 204 ? -7.113 -16.467 5.999 1.00 94.25 204 LEU A N 1
ATOM 1534 C CA . LEU A 1 204 ? -8.398 -16.706 6.664 1.00 94.25 204 LEU A CA 1
ATOM 1535 C C . LEU A 1 204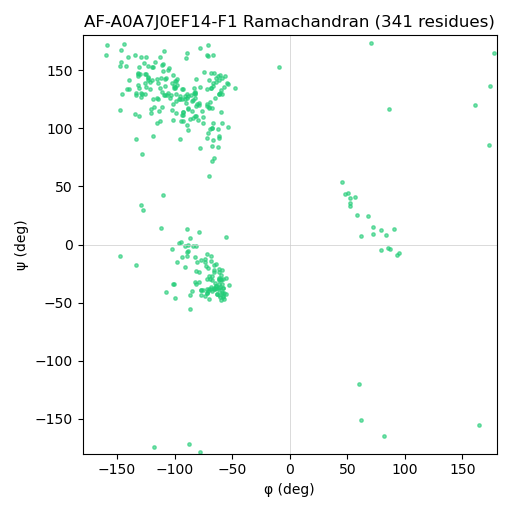 ? -8.370 -17.920 7.601 1.00 94.25 204 LEU A C 1
ATOM 1537 O O . LEU A 1 204 ? -9.048 -17.914 8.625 1.00 94.25 204 LEU A O 1
ATOM 1541 N N . SER A 1 205 ? -7.539 -18.927 7.312 1.00 92.44 205 SER A N 1
ATOM 1542 C CA . SER A 1 205 ? -7.309 -20.060 8.221 1.00 92.44 205 SER A CA 1
ATOM 1543 C C . SER A 1 205 ? -6.778 -19.602 9.584 1.00 92.44 205 SER A C 1
ATOM 1545 O O . SER A 1 205 ? -7.249 -20.064 10.621 1.00 92.44 205 SER A O 1
ATOM 1547 N N . LYS A 1 206 ? -5.849 -18.639 9.590 1.00 93.25 206 LYS A N 1
ATOM 1548 C CA . LYS A 1 206 ? -5.313 -18.027 10.809 1.00 93.25 206 LYS A CA 1
ATOM 1549 C C . LYS A 1 206 ? -6.312 -17.051 11.430 1.00 93.25 206 LYS A C 1
ATOM 1551 O O . LYS A 1 206 ? -6.483 -17.060 12.644 1.00 93.25 206 LYS A O 1
ATOM 1556 N N . ALA A 1 207 ? -7.027 -16.268 10.623 1.00 92.94 207 ALA A N 1
ATOM 1557 C CA . ALA A 1 207 ? -8.087 -15.378 11.106 1.00 92.94 207 ALA A CA 1
ATOM 1558 C C . ALA A 1 207 ? -9.192 -16.132 11.870 1.00 92.94 207 ALA A C 1
ATOM 1560 O O . ALA A 1 207 ? -9.653 -15.667 12.911 1.00 92.94 207 ALA A O 1
ATOM 1561 N N . ARG A 1 208 ? -9.552 -17.341 11.419 1.00 92.88 208 ARG A N 1
ATOM 1562 C CA . ARG A 1 208 ? -10.516 -18.211 12.108 1.00 92.88 208 ARG A CA 1
ATOM 1563 C C . ARG A 1 208 ? -10.052 -18.597 13.513 1.00 92.88 208 ARG A C 1
ATOM 1565 O O . ARG A 1 208 ? -10.862 -18.626 14.431 1.00 92.88 208 ARG A O 1
ATOM 1572 N N . SER A 1 209 ? -8.748 -18.819 13.705 1.00 91.69 209 SER A N 1
ATOM 1573 C CA . SER A 1 209 ? -8.185 -19.102 15.036 1.00 91.69 209 SER A CA 1
ATOM 1574 C C . SER A 1 209 ? -8.289 -17.914 16.002 1.00 91.69 209 SER A C 1
ATOM 1576 O O . SER A 1 209 ? -8.314 -18.112 17.211 1.00 91.69 209 SER A O 1
ATOM 1578 N N . PHE A 1 210 ? -8.426 -16.690 15.478 1.00 90.50 210 PHE A N 1
ATOM 1579 C CA . PHE A 1 210 ? -8.697 -15.482 16.263 1.00 90.50 210 PHE A CA 1
ATOM 1580 C C . PHE A 1 210 ? -10.197 -15.237 16.516 1.00 90.50 210 PHE A C 1
ATOM 1582 O O . PHE A 1 210 ? -10.556 -14.201 17.069 1.00 90.50 210 PHE A O 1
ATOM 1589 N N . GLY A 1 211 ? -11.075 -16.168 16.123 1.00 90.94 211 GLY A N 1
ATOM 1590 C CA . GLY A 1 211 ? -12.516 -16.094 16.380 1.00 90.94 211 GLY A CA 1
ATOM 1591 C C . GLY A 1 211 ? -13.336 -15.402 15.290 1.00 90.94 211 GLY A C 1
ATOM 1592 O O . GLY A 1 211 ? -14.491 -15.059 15.540 1.00 90.94 211 GLY A O 1
ATOM 1593 N N . LEU A 1 212 ? -12.772 -15.171 14.097 1.00 92.94 212 LEU A N 1
ATOM 1594 C CA . LEU A 1 212 ? -13.518 -14.565 12.992 1.00 92.94 212 LEU A CA 1
ATOM 1595 C C . LEU A 1 212 ? -14.726 -15.437 12.602 1.00 92.94 212 LEU A C 1
ATOM 1597 O O . LEU A 1 212 ? -14.582 -16.637 12.372 1.00 92.94 212 LEU A O 1
ATOM 1601 N N . ASN A 1 213 ? -15.905 -14.818 12.496 1.00 90.62 213 ASN A N 1
ATOM 1602 C CA . ASN A 1 213 ? -17.158 -15.508 12.189 1.00 90.62 213 ASN A CA 1
ATOM 1603 C C . ASN A 1 213 ? -17.134 -16.152 10.788 1.00 90.62 213 ASN A C 1
ATOM 1605 O O . ASN A 1 213 ? -16.709 -15.527 9.814 1.00 90.62 213 ASN A O 1
ATOM 1609 N N . ASP A 1 214 ? -17.687 -17.361 10.665 1.00 91.62 214 ASP A N 1
ATOM 1610 C CA . ASP A 1 214 ? -17.780 -18.104 9.404 1.00 91.62 214 ASP A CA 1
ATOM 1611 C C . ASP A 1 214 ? -18.550 -17.322 8.316 1.00 91.62 214 ASP A C 1
ATOM 1613 O O . ASP A 1 214 ? -18.214 -17.431 7.136 1.00 91.62 214 ASP A O 1
ATOM 1617 N N . LYS A 1 215 ? -19.510 -16.457 8.690 1.00 93.88 215 LYS A N 1
ATOM 1618 C CA . LYS A 1 215 ? -20.190 -15.545 7.741 1.00 93.88 215 LYS A CA 1
ATOM 1619 C C . LYS A 1 215 ? -19.203 -14.625 7.013 1.00 93.88 215 LYS A C 1
ATOM 1621 O O . LYS A 1 215 ? -19.274 -14.475 5.794 1.00 93.88 215 LYS A O 1
ATOM 1626 N N . TRP A 1 216 ? -18.263 -14.037 7.755 1.00 94.44 216 TRP A N 1
ATOM 1627 C CA . TRP A 1 216 ? -17.236 -13.158 7.196 1.00 94.44 216 TRP A CA 1
ATOM 1628 C C . TRP A 1 216 ? -16.203 -13.937 6.395 1.00 94.44 216 TRP A C 1
ATOM 1630 O O . TRP A 1 216 ? -15.811 -13.496 5.318 1.00 94.44 216 TRP A O 1
ATOM 1640 N N . VAL A 1 217 ? -15.821 -15.131 6.856 1.00 93.62 217 VAL A N 1
ATOM 1641 C CA . VAL A 1 217 ? -14.936 -16.020 6.090 1.00 93.62 217 VAL A CA 1
ATOM 1642 C C . VAL A 1 217 ? -15.541 -16.326 4.718 1.00 93.62 217 VAL A C 1
ATOM 1644 O O . VAL A 1 217 ? -14.859 -16.183 3.706 1.00 93.62 217 VAL A O 1
ATOM 1647 N N . GLN A 1 218 ? -16.829 -16.676 4.653 1.00 94.19 218 GLN A N 1
ATOM 1648 C CA . GLN A 1 218 ? -17.519 -16.927 3.385 1.00 94.19 218 GLN A CA 1
ATOM 1649 C C . GLN A 1 218 ? -17.591 -15.677 2.498 1.00 94.19 218 GLN A C 1
ATOM 1651 O O . GLN A 1 218 ? -17.343 -15.772 1.296 1.00 94.19 218 GLN A O 1
ATOM 1656 N N . ALA A 1 219 ? -17.886 -14.506 3.074 1.00 94.62 219 ALA A N 1
ATOM 1657 C CA . ALA A 1 219 ? -17.934 -13.248 2.331 1.00 94.62 219 ALA A CA 1
ATOM 1658 C C . ALA A 1 219 ? -16.573 -12.888 1.706 1.00 94.62 219 ALA A C 1
ATOM 1660 O O . ALA A 1 219 ? -16.510 -12.526 0.529 1.00 94.62 219 ALA A O 1
ATOM 1661 N N . LEU A 1 220 ? -15.482 -13.049 2.462 1.00 94.00 220 LEU A N 1
ATOM 1662 C CA . LEU A 1 220 ? -14.123 -12.754 2.002 1.00 94.00 220 LEU A CA 1
ATOM 1663 C C . LEU A 1 220 ? -13.632 -13.772 0.962 1.00 94.00 220 LEU A C 1
ATOM 1665 O O . LEU A 1 220 ? -13.060 -13.373 -0.048 1.00 94.00 220 LEU A O 1
ATOM 1669 N N . VAL A 1 221 ? -13.925 -15.069 1.137 1.00 95.06 221 VAL A N 1
ATOM 1670 C CA . VAL A 1 221 ? -13.615 -16.106 0.129 1.00 95.06 221 VAL A CA 1
ATOM 1671 C C . VAL A 1 221 ? -14.395 -15.881 -1.166 1.00 95.06 221 VAL A C 1
ATOM 1673 O O . VAL A 1 221 ? -13.858 -16.109 -2.247 1.00 95.06 221 VAL A O 1
ATOM 1676 N N . LYS A 1 222 ? -15.653 -15.431 -1.078 1.00 94.50 222 LYS A N 1
ATOM 1677 C CA . LYS A 1 222 ? -16.463 -15.117 -2.260 1.00 94.50 222 LYS A CA 1
ATOM 1678 C C . LYS A 1 222 ? -15.898 -13.924 -3.032 1.00 94.50 222 LYS A C 1
ATOM 1680 O O . LYS A 1 222 ? -15.953 -13.932 -4.258 1.00 94.50 222 LYS A O 1
ATOM 1685 N N . LYS A 1 223 ? -15.384 -12.909 -2.328 1.00 93.31 223 LYS A N 1
ATOM 1686 C CA . LYS A 1 223 ? -14.762 -11.739 -2.955 1.00 93.31 223 LYS A CA 1
ATOM 1687 C C . LYS A 1 223 ? -13.419 -12.087 -3.602 1.00 93.31 223 LYS A C 1
ATOM 1689 O O . LYS A 1 223 ? -13.195 -11.707 -4.745 1.00 93.31 223 LYS A O 1
ATOM 1694 N N . ASP A 1 224 ? -12.554 -12.809 -2.892 1.00 90.81 224 ASP A N 1
ATOM 1695 C CA . ASP A 1 224 ? -11.235 -13.204 -3.392 1.00 90.81 224 ASP A CA 1
ATOM 1696 C C . ASP A 1 224 ? -10.958 -14.696 -3.123 1.00 90.81 224 ASP A C 1
ATOM 1698 O O . ASP A 1 224 ? -10.417 -15.070 -2.071 1.00 90.81 224 ASP A O 1
ATOM 1702 N N . PRO A 1 225 ? -11.311 -15.575 -4.082 1.00 88.94 225 PRO A N 1
ATOM 1703 C CA . PRO A 1 225 ? -11.141 -17.014 -3.921 1.00 88.94 225 PRO A CA 1
ATOM 1704 C C . PRO A 1 225 ? -9.677 -17.462 -4.020 1.00 88.94 225 PRO A C 1
ATOM 1706 O O . PRO A 1 225 ? -9.373 -18.596 -3.628 1.00 88.94 225 PRO A O 1
ATOM 1709 N N . ILE A 1 226 ? -8.788 -16.602 -4.535 1.00 88.44 226 ILE A N 1
ATOM 1710 C CA . ILE A 1 226 ? -7.377 -16.905 -4.790 1.00 88.44 226 ILE A CA 1
ATOM 1711 C C . ILE A 1 226 ? -6.558 -16.635 -3.530 1.00 88.44 226 ILE A C 1
ATOM 1713 O O . ILE A 1 226 ? -5.881 -17.537 -3.038 1.00 88.44 226 ILE A O 1
ATOM 1717 N N . ARG A 1 227 ? -6.629 -15.415 -2.984 1.00 88.31 227 ARG A N 1
ATOM 1718 C CA . ARG A 1 227 ? -5.764 -14.995 -1.869 1.00 88.31 227 ARG A CA 1
ATOM 1719 C C . ARG A 1 227 ? -6.269 -15.469 -0.515 1.00 88.31 227 ARG A C 1
ATOM 1721 O O . ARG A 1 227 ? -5.461 -15.783 0.355 1.00 88.31 227 ARG A O 1
ATOM 1728 N N . ARG A 1 228 ? -7.598 -15.534 -0.335 1.00 92.50 228 ARG A N 1
ATOM 1729 C CA . ARG A 1 228 ? -8.262 -15.999 0.901 1.00 92.50 228 ARG A CA 1
ATOM 1730 C C . ARG A 1 228 ? -7.632 -15.390 2.161 1.00 92.50 228 ARG A C 1
ATOM 1732 O O . ARG A 1 228 ? -7.220 -16.105 3.082 1.00 92.50 228 ARG A O 1
ATOM 1739 N N . GLN A 1 229 ? -7.545 -14.065 2.186 1.00 94.44 229 GLN A N 1
ATOM 1740 C CA . GLN A 1 229 ? -6.875 -13.299 3.235 1.00 94.44 229 GLN A CA 1
ATOM 1741 C C . GLN A 1 229 ? -7.769 -12.187 3.792 1.00 94.44 229 GLN A C 1
ATOM 1743 O O . GLN A 1 229 ? -8.733 -11.767 3.155 1.00 94.44 229 GLN A O 1
ATOM 1748 N N . VAL A 1 230 ? -7.409 -11.705 4.978 1.00 95.94 230 VAL A N 1
ATOM 1749 C CA . VAL A 1 230 ? -7.934 -10.497 5.622 1.00 95.94 230 VAL A CA 1
ATOM 1750 C C . VAL A 1 230 ? -6.762 -9.588 5.985 1.00 95.94 230 VAL A C 1
ATOM 1752 O O . VAL A 1 230 ? -5.678 -10.077 6.314 1.00 95.94 230 VAL A O 1
ATOM 1755 N N . LEU A 1 231 ? -6.950 -8.273 5.927 1.00 96.19 231 LEU A N 1
ATOM 1756 C CA . LEU A 1 231 ? -5.908 -7.315 6.291 1.00 96.19 231 LEU A CA 1
ATOM 1757 C C . LEU A 1 231 ? -5.938 -7.052 7.796 1.00 96.19 231 LEU A C 1
ATOM 1759 O O . LEU A 1 231 ? -6.989 -6.749 8.360 1.00 96.19 231 LEU A O 1
ATOM 1763 N N . ARG A 1 232 ? -4.779 -7.173 8.446 1.00 95.75 232 ARG A N 1
ATOM 1764 C CA . ARG A 1 232 ? -4.598 -6.861 9.864 1.00 95.75 232 ARG A CA 1
ATOM 1765 C C . ARG A 1 232 ? -3.788 -5.596 10.053 1.00 95.75 232 ARG A C 1
ATOM 1767 O O . ARG A 1 232 ? -2.806 -5.380 9.347 1.00 95.75 232 ARG A O 1
ATOM 1774 N N . VAL A 1 233 ? -4.159 -4.810 11.055 1.00 95.69 233 VAL A N 1
ATOM 1775 C CA . VAL A 1 233 ? -3.424 -3.617 11.473 1.00 95.69 233 VAL A CA 1
ATOM 1776 C C . VAL A 1 233 ? -2.125 -4.029 12.157 1.00 95.69 233 VAL A C 1
ATOM 1778 O O . VAL A 1 233 ? -2.128 -4.762 13.148 1.00 95.69 233 VAL A O 1
ATOM 1781 N N . LYS A 1 234 ? -0.995 -3.578 11.610 1.00 92.50 234 LYS A N 1
ATOM 1782 C CA . LYS A 1 234 ? 0.327 -3.685 12.239 1.00 92.50 234 LYS A CA 1
ATOM 1783 C C . LYS A 1 234 ? 0.577 -2.525 13.192 1.00 92.50 234 LYS A C 1
ATOM 1785 O O . LYS A 1 234 ? 1.123 -2.752 14.268 1.00 92.50 234 LYS A O 1
ATOM 1790 N N . GLY A 1 235 ? 0.164 -1.328 12.793 1.00 90.88 235 GLY A N 1
ATOM 1791 C CA . GLY A 1 235 ? 0.269 -0.098 13.566 1.00 90.88 235 GLY A CA 1
ATOM 1792 C C . GLY A 1 235 ? -0.248 1.088 12.759 1.00 90.88 235 GLY A C 1
ATOM 1793 O O . GLY A 1 235 ? -0.415 0.990 11.544 1.00 90.88 235 GLY A O 1
ATOM 1794 N N . CYS A 1 236 ? -0.499 2.199 13.433 1.00 91.69 236 CYS A N 1
ATOM 1795 C CA . CYS A 1 236 ? -0.894 3.457 12.813 1.00 91.69 236 CYS A CA 1
ATOM 1796 C C . CYS A 1 236 ? 0.297 4.418 12.816 1.00 91.69 236 CYS A C 1
ATOM 1798 O O . CYS A 1 236 ? 1.180 4.319 13.670 1.00 91.69 236 CYS A O 1
ATOM 1800 N N . LEU A 1 237 ? 0.353 5.341 11.854 1.00 89.69 237 LEU A N 1
ATOM 1801 C CA . LEU A 1 237 ? 1.328 6.425 11.933 1.00 89.69 237 LEU A CA 1
ATOM 1802 C C . LEU A 1 237 ? 0.893 7.383 13.039 1.00 89.69 237 LEU A C 1
ATOM 1804 O O . LEU A 1 237 ? -0.267 7.805 13.085 1.00 89.69 237 LEU A O 1
ATOM 1808 N N . ALA A 1 238 ? 1.847 7.775 13.876 1.00 88.06 238 ALA A N 1
ATOM 1809 C CA . ALA A 1 238 ? 1.580 8.632 15.016 1.00 88.06 238 ALA A CA 1
ATOM 1810 C C . ALA A 1 238 ? 0.980 9.979 14.575 1.00 88.06 238 ALA A C 1
ATOM 1812 O O . ALA A 1 238 ? 1.449 10.613 13.616 1.00 88.06 238 ALA A O 1
ATOM 1813 N N . GLY A 1 239 ? -0.089 10.404 15.247 1.00 85.69 239 GLY A N 1
ATOM 1814 C CA . GLY A 1 239 ? -0.816 11.635 14.922 1.00 85.69 239 GLY A CA 1
ATOM 1815 C C . GLY A 1 239 ? -1.658 11.571 13.640 1.00 85.69 239 GLY A C 1
ATOM 1816 O O . GLY A 1 239 ? -2.132 12.608 13.181 1.00 85.69 239 GLY A O 1
ATOM 1817 N N . SER A 1 240 ? -1.827 10.390 13.035 1.00 88.88 240 SER A N 1
ATOM 1818 C CA . SER A 1 240 ? -2.799 10.198 11.951 1.00 88.88 240 SER A CA 1
ATOM 1819 C C . SER A 1 240 ? -4.234 10.234 12.476 1.00 88.88 240 SER A C 1
ATOM 1821 O O . SER A 1 240 ? -4.492 10.011 13.663 1.00 88.88 240 SER A O 1
ATOM 1823 N N . LYS A 1 241 ? -5.208 10.438 11.583 1.00 90.25 241 LYS A N 1
ATOM 1824 C CA . LYS A 1 241 ? -6.632 10.372 11.967 1.00 90.25 241 LYS A CA 1
ATOM 1825 C C . LYS A 1 241 ? -7.097 8.961 12.342 1.00 90.25 241 LYS A C 1
ATOM 1827 O O . LYS A 1 241 ? -8.169 8.811 12.925 1.00 90.25 241 LYS A O 1
ATOM 1832 N N . ALA A 1 242 ? -6.303 7.944 12.013 1.00 89.94 242 ALA A N 1
ATOM 1833 C CA . ALA A 1 242 ? -6.556 6.549 12.346 1.00 89.94 242 ALA A CA 1
ATOM 1834 C C . ALA A 1 242 ? -5.937 6.111 13.688 1.00 89.94 242 ALA A C 1
ATOM 1836 O O . ALA A 1 242 ? -6.398 5.130 14.268 1.00 89.94 242 ALA A O 1
ATOM 1837 N N . ASP A 1 243 ? -4.945 6.850 14.194 1.00 86.94 243 ASP A N 1
ATOM 1838 C CA . ASP A 1 243 ? -4.078 6.470 15.320 1.00 86.94 243 ASP A CA 1
ATOM 1839 C C . ASP A 1 243 ? -4.838 6.106 16.603 1.00 86.94 243 ASP A C 1
ATOM 1841 O O . ASP A 1 243 ? -4.556 5.104 17.248 1.00 86.94 243 ASP A O 1
ATOM 1845 N N . LYS A 1 244 ? -5.871 6.883 16.945 1.00 86.62 244 LYS A N 1
ATOM 1846 C CA . LYS A 1 244 ? -6.672 6.681 18.167 1.00 86.62 244 LYS A CA 1
ATOM 1847 C C . LYS A 1 244 ? -7.871 5.747 17.982 1.00 86.62 244 LYS A C 1
ATOM 1849 O O . LYS A 1 244 ? -8.583 5.479 18.945 1.00 86.62 244 LYS A O 1
ATOM 1854 N N . LEU A 1 245 ? -8.151 5.321 16.750 1.00 92.81 245 LEU A N 1
ATOM 1855 C CA . LEU A 1 245 ? -9.360 4.566 16.403 1.00 92.81 245 LEU A CA 1
ATOM 1856 C C . LEU A 1 245 ? -9.051 3.098 16.108 1.00 92.81 245 LEU A C 1
ATOM 1858 O O . LEU A 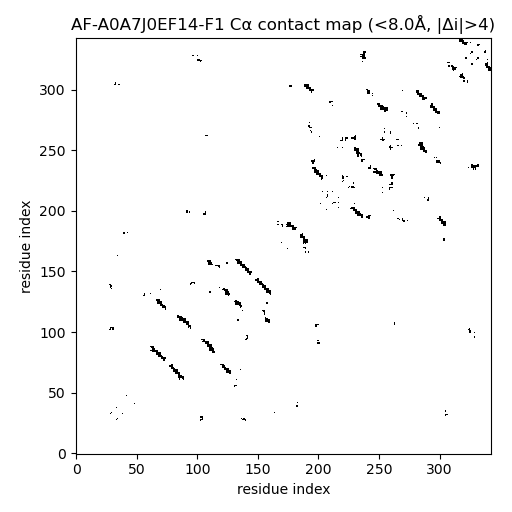1 245 ? -9.802 2.212 16.521 1.00 92.81 245 LEU A O 1
ATOM 1862 N N . LEU A 1 246 ? -7.953 2.847 15.396 1.00 93.81 246 LEU A N 1
ATOM 1863 C CA . LEU A 1 246 ? -7.498 1.515 15.021 1.00 93.81 246 LEU A CA 1
ATOM 1864 C C . LEU A 1 246 ? -6.383 1.050 15.952 1.00 93.81 246 LEU A C 1
ATOM 1866 O O . LEU A 1 246 ? -5.440 1.785 16.228 1.00 93.81 246 LEU A O 1
ATOM 1870 N N . GLU A 1 247 ? -6.481 -0.198 16.398 1.00 93.44 247 GLU A N 1
ATOM 1871 C CA . GLU A 1 247 ? -5.521 -0.820 17.302 1.00 93.44 247 GLU A CA 1
ATOM 1872 C C . GLU A 1 247 ? -4.729 -1.913 16.585 1.00 93.44 247 GLU A C 1
ATOM 1874 O O . GLU A 1 247 ? -5.176 -2.535 15.615 1.00 93.44 247 GLU A O 1
ATOM 1879 N N . GLN A 1 248 ? -3.525 -2.185 17.090 1.00 93.69 248 GLN A N 1
ATOM 1880 C CA . GLN A 1 248 ? -2.710 -3.270 16.569 1.00 93.69 248 GLN A CA 1
ATOM 1881 C C . GLN A 1 248 ? -3.447 -4.610 16.686 1.00 93.69 248 GLN A C 1
ATOM 1883 O O . GLN A 1 248 ? -3.902 -5.024 17.749 1.00 93.69 248 GLN A O 1
ATOM 1888 N N . GLY A 1 249 ? -3.484 -5.339 15.574 1.00 93.38 249 GLY A N 1
ATOM 1889 C CA . GLY A 1 249 ? -4.078 -6.664 15.491 1.00 93.38 249 GLY A CA 1
ATOM 1890 C C . GLY A 1 249 ? -5.534 -6.685 15.041 1.00 93.38 249 GLY A C 1
ATOM 1891 O O . GLY A 1 249 ? -5.996 -7.788 14.719 1.00 93.38 249 GLY A O 1
ATOM 1892 N N . ASP A 1 250 ? -6.191 -5.525 14.945 1.00 96.12 250 ASP A N 1
ATOM 1893 C CA . ASP A 1 250 ? -7.519 -5.381 14.347 1.00 96.12 250 ASP A CA 1
ATOM 1894 C C . ASP A 1 250 ? -7.546 -5.968 12.938 1.00 96.12 250 ASP A C 1
ATOM 1896 O O . ASP A 1 250 ? -6.615 -5.785 12.151 1.00 96.12 250 ASP A O 1
ATOM 1900 N N . MET A 1 251 ? -8.621 -6.680 12.616 1.00 96.38 251 MET A N 1
ATOM 1901 C CA . MET A 1 251 ? -8.884 -7.186 11.270 1.00 96.38 251 MET A CA 1
ATOM 1902 C C . MET A 1 251 ? -9.859 -6.252 10.561 1.00 96.38 251 MET A C 1
ATOM 1904 O O . MET A 1 251 ? -10.961 -6.037 11.057 1.00 96.38 251 MET A O 1
ATOM 1908 N N . VAL A 1 252 ? -9.485 -5.724 9.398 1.00 96.38 252 VAL A N 1
ATOM 1909 C CA . VAL A 1 252 ? -10.375 -4.881 8.593 1.00 96.38 252 VAL A CA 1
ATOM 1910 C C . VAL A 1 252 ? -11.196 -5.773 7.664 1.00 96.38 252 VAL A C 1
ATOM 1912 O O . VAL A 1 252 ? -10.636 -6.476 6.825 1.00 96.38 252 VAL A O 1
ATOM 1915 N N . LEU A 1 253 ? -12.520 -5.764 7.835 1.00 95.69 253 LEU A N 1
ATOM 1916 C CA . LEU A 1 253 ? -13.438 -6.664 7.133 1.00 95.69 253 LEU A CA 1
ATOM 1917 C C . LEU A 1 253 ? -14.113 -5.994 5.942 1.00 95.69 253 LEU A C 1
ATOM 1919 O O . LEU A 1 253 ? -14.188 -6.577 4.860 1.00 95.69 253 LEU A O 1
ATOM 1923 N N . ALA A 1 254 ? -14.610 -4.774 6.138 1.00 96.38 254 ALA A N 1
ATOM 1924 C CA . ALA A 1 254 ? -15.324 -4.030 5.114 1.00 96.38 254 ALA A CA 1
ATOM 1925 C C . ALA A 1 254 ? -15.094 -2.525 5.242 1.00 96.38 254 ALA A C 1
ATOM 1927 O O . ALA A 1 254 ? -14.850 -2.008 6.329 1.00 96.38 254 ALA A O 1
ATOM 1928 N N . ILE A 1 255 ? -15.223 -1.827 4.117 1.00 94.81 255 ILE A N 1
ATOM 1929 C CA . ILE A 1 255 ? -15.274 -0.367 4.046 1.00 94.81 255 ILE A CA 1
ATOM 1930 C C . ILE A 1 255 ? -16.551 0.009 3.300 1.00 94.81 255 ILE A C 1
ATOM 1932 O O . ILE A 1 255 ? -16.841 -0.538 2.236 1.00 94.81 255 ILE A O 1
ATOM 1936 N N . ASN A 1 256 ? -17.349 0.911 3.866 1.00 91.12 256 ASN A N 1
ATOM 1937 C CA . ASN A 1 256 ? -18.649 1.328 3.341 1.00 91.12 256 ASN A CA 1
ATOM 1938 C C . ASN A 1 256 ? -19.553 0.124 3.016 1.00 91.12 256 ASN A C 1
ATOM 1940 O O . ASN A 1 256 ? -20.164 0.054 1.949 1.00 91.12 256 ASN A O 1
ATOM 1944 N N . LYS A 1 257 ? -19.594 -0.858 3.932 1.00 91.38 257 LYS A N 1
ATOM 1945 C CA . LYS A 1 257 ? -20.328 -2.135 3.810 1.00 91.38 257 LYS A CA 1
ATOM 1946 C C . LYS A 1 257 ? -19.877 -3.046 2.657 1.00 91.38 257 LYS A C 1
ATOM 1948 O O . LYS A 1 257 ? -20.501 -4.078 2.415 1.00 91.38 257 LYS A O 1
ATOM 1953 N N . LYS A 1 258 ? -18.792 -2.710 1.953 1.00 94.12 258 LYS A N 1
ATOM 1954 C CA . LYS A 1 258 ? -18.181 -3.565 0.930 1.00 94.12 258 LYS A CA 1
ATOM 1955 C C . LYS A 1 258 ? -17.020 -4.341 1.556 1.00 94.12 258 LYS A C 1
ATOM 1957 O O . LYS A 1 258 ? -16.130 -3.703 2.117 1.00 94.12 258 LYS A O 1
ATOM 1962 N N . PRO A 1 259 ? -16.995 -5.685 1.475 1.00 94.94 259 PRO A N 1
ATOM 1963 C CA . PRO A 1 259 ? -15.891 -6.471 2.019 1.00 94.94 259 PRO A CA 1
ATOM 1964 C C . PRO A 1 259 ? -14.578 -6.079 1.340 1.00 94.94 259 PRO A C 1
ATOM 1966 O O . PRO A 1 259 ? -14.593 -5.772 0.148 1.00 94.94 259 PRO A O 1
ATOM 1969 N N . ILE A 1 260 ? -13.458 -6.107 2.060 1.00 95.12 260 ILE A N 1
ATOM 1970 C CA . ILE A 1 260 ? -12.127 -5.802 1.516 1.00 95.12 260 ILE A CA 1
ATOM 1971 C C . ILE A 1 260 ? -11.160 -6.970 1.725 1.00 95.12 260 ILE A C 1
ATOM 1973 O O . ILE A 1 260 ? -11.213 -7.654 2.744 1.00 95.12 260 ILE A O 1
ATOM 1977 N N . THR A 1 261 ? -10.280 -7.215 0.757 1.00 93.38 261 THR A N 1
ATOM 1978 C CA . THR A 1 261 ? -9.324 -8.339 0.787 1.00 93.38 261 THR A CA 1
ATOM 1979 C C . THR A 1 261 ? -7.900 -7.931 0.408 1.00 93.38 261 THR A C 1
ATOM 1981 O O . THR A 1 261 ? -6.955 -8.669 0.707 1.00 93.38 261 THR A O 1
ATOM 1984 N N . CYS A 1 262 ? -7.713 -6.773 -0.227 1.00 92.62 262 CYS A N 1
ATOM 1985 C CA . CYS A 1 262 ? -6.419 -6.304 -0.725 1.00 92.62 262 CYS A CA 1
ATOM 1986 C C . CYS A 1 262 ? -6.150 -4.835 -0.394 1.00 92.62 262 CYS A C 1
ATOM 1988 O O . CYS A 1 262 ? -7.069 -4.090 -0.055 1.00 92.62 262 CYS A O 1
ATOM 1990 N N . PHE A 1 263 ? -4.887 -4.405 -0.488 1.00 92.75 263 PHE A N 1
ATOM 1991 C CA . PHE A 1 263 ? -4.541 -3.002 -0.227 1.00 92.75 263 PHE A CA 1
ATOM 1992 C C . PHE A 1 263 ? -5.195 -2.054 -1.237 1.00 92.75 263 PHE A C 1
ATOM 1994 O O . PHE A 1 263 ? -5.672 -0.988 -0.859 1.00 92.75 263 PHE A O 1
ATOM 2001 N N . ARG A 1 264 ? -5.317 -2.500 -2.494 1.00 90.75 264 ARG A N 1
ATOM 2002 C CA . ARG A 1 264 ? -5.986 -1.752 -3.561 1.00 90.75 264 ARG A CA 1
ATOM 2003 C C . ARG A 1 264 ? -7.439 -1.411 -3.220 1.00 90.75 264 ARG A C 1
ATOM 2005 O O . ARG A 1 264 ? -7.872 -0.307 -3.508 1.00 90.75 264 ARG A O 1
ATOM 2012 N N . ASP A 1 265 ? -8.175 -2.303 -2.551 1.00 92.50 265 ASP A N 1
ATOM 2013 C CA . ASP A 1 265 ? -9.552 -2.013 -2.120 1.00 92.50 265 ASP A CA 1
ATOM 2014 C C . ASP A 1 265 ? -9.625 -0.790 -1.189 1.00 92.50 265 ASP A C 1
ATOM 2016 O O . ASP A 1 265 ? -10.610 -0.052 -1.199 1.00 92.50 265 ASP A O 1
ATOM 2020 N N . ILE A 1 266 ? -8.596 -0.594 -0.359 1.00 92.06 266 ILE A N 1
ATOM 2021 C CA . ILE A 1 266 ? -8.504 0.529 0.578 1.00 92.06 266 ILE A CA 1
ATOM 2022 C C . ILE A 1 266 ? -8.117 1.802 -0.169 1.00 92.06 266 ILE A C 1
ATOM 2024 O O . ILE A 1 266 ? -8.704 2.851 0.080 1.00 92.06 266 ILE A O 1
ATOM 2028 N N . GLU A 1 267 ? -7.159 1.713 -1.091 1.00 90.06 267 GLU A N 1
ATOM 2029 C CA . GLU A 1 267 ? -6.759 2.833 -1.951 1.00 90.06 267 GLU A CA 1
ATOM 2030 C C . GLU A 1 267 ? -7.938 3.329 -2.797 1.00 90.06 267 GLU A C 1
ATOM 2032 O O . GLU A 1 267 ? -8.250 4.520 -2.775 1.00 90.06 267 GLU A O 1
ATOM 2037 N N . ASP A 1 268 ? -8.666 2.414 -3.443 1.00 90.12 268 ASP A N 1
ATOM 2038 C CA . ASP A 1 268 ? -9.861 2.719 -4.233 1.00 90.12 268 ASP A CA 1
ATOM 2039 C C . ASP A 1 268 ? -10.961 3.350 -3.353 1.00 90.12 268 ASP A C 1
ATOM 2041 O O . ASP A 1 268 ? -11.630 4.300 -3.766 1.00 90.12 268 ASP A O 1
ATOM 2045 N N . ALA A 1 269 ? -11.136 2.878 -2.110 1.00 91.06 269 ALA A N 1
ATOM 2046 C CA . ALA A 1 269 ? -12.090 3.465 -1.166 1.00 91.06 269 ALA A CA 1
ATOM 2047 C C . ALA A 1 269 ? -11.685 4.877 -0.706 1.00 91.06 269 ALA A C 1
ATOM 2049 O O . ALA A 1 269 ? -12.546 5.751 -0.600 1.00 91.06 269 ALA A O 1
ATOM 2050 N N . CYS A 1 270 ? -10.393 5.120 -0.464 1.00 90.06 270 CYS A N 1
ATOM 2051 C CA . CYS A 1 270 ? -9.859 6.451 -0.167 1.00 90.06 270 CYS A CA 1
ATOM 2052 C C . CYS A 1 270 ? -10.048 7.404 -1.352 1.00 90.06 270 CYS A C 1
ATOM 2054 O O . CYS A 1 270 ? -10.449 8.549 -1.157 1.00 90.06 270 CYS A O 1
ATOM 2056 N N . GLN A 1 271 ? -9.797 6.933 -2.575 1.00 84.94 271 GLN A N 1
ATOM 2057 C CA . GLN A 1 271 ? -9.956 7.725 -3.792 1.00 84.94 271 GLN A CA 1
ATOM 2058 C C . GLN A 1 271 ? -11.426 8.043 -4.086 1.00 84.94 271 GLN A C 1
ATOM 2060 O O . GLN A 1 271 ? -11.733 9.147 -4.527 1.00 84.94 271 GLN A O 1
ATOM 2065 N N . ALA A 1 272 ? -12.351 7.121 -3.808 1.00 86.38 272 ALA A N 1
ATOM 2066 C CA . ALA A 1 272 ? -13.782 7.366 -3.980 1.00 86.38 272 ALA A CA 1
ATOM 2067 C C . ALA A 1 272 ? -14.294 8.541 -3.122 1.00 86.38 272 ALA A C 1
ATOM 2069 O O . ALA A 1 272 ? -15.258 9.198 -3.507 1.00 86.38 272 ALA A O 1
ATOM 2070 N N . LEU A 1 273 ? -13.636 8.852 -1.997 1.00 85.25 273 LEU A N 1
ATOM 2071 C CA . LEU A 1 273 ? -13.966 10.034 -1.195 1.00 85.25 273 LEU A CA 1
ATOM 2072 C C . LEU A 1 273 ? -13.638 11.353 -1.904 1.00 85.25 273 LEU A C 1
ATOM 2074 O O . LEU A 1 273 ? -14.291 12.349 -1.620 1.00 85.25 273 LEU A O 1
ATOM 2078 N N . ASP A 1 274 ? -12.661 11.376 -2.814 1.00 77.81 274 ASP A N 1
ATOM 2079 C CA . ASP A 1 274 ? -12.303 12.589 -3.566 1.00 77.81 274 ASP A CA 1
ATOM 2080 C C . ASP A 1 274 ? -13.369 12.983 -4.596 1.00 77.81 274 ASP A C 1
ATOM 2082 O O . ASP A 1 274 ? -13.391 14.124 -5.042 1.00 77.81 274 ASP A O 1
ATOM 2086 N N . GLN A 1 275 ? -14.236 12.048 -4.991 1.00 72.00 275 GLN A N 1
ATOM 2087 C CA . GLN A 1 275 ? -15.276 12.273 -6.001 1.00 72.00 275 GLN A CA 1
ATOM 2088 C C . GLN A 1 275 ? -16.591 12.783 -5.397 1.00 72.00 275 GLN A C 1
ATOM 2090 O O . GLN A 1 275 ? -17.498 13.162 -6.134 1.00 72.00 275 GLN A O 1
ATOM 2095 N N . CYS A 1 276 ? -16.722 12.764 -4.068 1.00 63.47 276 CYS A N 1
ATOM 2096 C CA . CYS A 1 276 ? -17.933 13.172 -3.368 1.00 63.47 276 CYS A CA 1
ATOM 2097 C C . CYS A 1 276 ? -17.649 14.416 -2.521 1.00 63.47 276 CYS A C 1
ATOM 2099 O O . CYS A 1 276 ? -17.078 14.300 -1.438 1.00 63.47 276 CYS A O 1
ATOM 2101 N N . ASP A 1 277 ? -18.105 15.581 -2.982 1.00 57.97 277 ASP A N 1
ATOM 2102 C CA . ASP A 1 277 ? -17.896 16.871 -2.305 1.00 57.97 277 ASP A CA 1
ATOM 2103 C C . ASP A 1 277 ? -18.514 16.945 -0.892 1.00 57.97 277 ASP A C 1
ATOM 2105 O O . ASP A 1 277 ? -18.078 17.746 -0.069 1.00 57.97 277 ASP A O 1
ATOM 2109 N N . GLU A 1 278 ? -19.491 16.087 -0.573 1.00 57.97 278 GLU A N 1
ATOM 2110 C CA . GLU A 1 278 ? -20.164 16.061 0.738 1.00 57.97 278 GLU A CA 1
ATOM 2111 C C . GLU A 1 278 ? -19.526 15.122 1.773 1.00 57.97 278 GLU A C 1
ATOM 2113 O O . GLU A 1 278 ? -20.004 15.026 2.904 1.00 57.97 278 GLU A O 1
ATOM 2118 N N . ASN A 1 279 ? -18.460 14.395 1.429 1.00 63.78 279 ASN A N 1
ATOM 2119 C CA . ASN A 1 279 ? -17.845 13.490 2.392 1.00 63.78 279 ASN A CA 1
ATOM 2120 C C . ASN A 1 279 ? -16.886 14.238 3.327 1.00 63.78 279 ASN A C 1
ATOM 2122 O O . ASN A 1 279 ? -15.887 14.807 2.894 1.00 63.78 279 ASN A O 1
ATOM 2126 N N . ASP A 1 280 ? -17.099 14.079 4.636 1.00 74.81 280 ASP A N 1
ATOM 2127 C CA . ASP A 1 280 ? -16.236 14.503 5.758 1.00 74.81 280 ASP A CA 1
ATOM 2128 C C . ASP A 1 280 ? -14.778 13.967 5.702 1.00 74.81 280 ASP A C 1
ATOM 2130 O O . ASP A 1 280 ? -14.007 14.090 6.659 1.00 74.81 280 ASP A O 1
ATOM 2134 N N . GLY A 1 281 ? -14.384 13.299 4.612 1.00 82.44 281 GLY A N 1
ATOM 2135 C CA . GLY A 1 281 ? -13.105 12.612 4.461 1.00 82.44 281 GLY A CA 1
ATOM 2136 C C . GLY A 1 281 ? -12.976 11.391 5.370 1.00 82.44 281 GLY A C 1
ATOM 2137 O O . GLY A 1 281 ? -11.855 11.015 5.720 1.00 82.44 281 GLY A O 1
ATOM 2138 N N . LYS A 1 282 ? -14.097 10.796 5.786 1.00 90.44 282 LYS A N 1
ATOM 2139 C CA . LYS A 1 282 ? -14.145 9.649 6.696 1.00 90.44 282 LYS A CA 1
ATOM 2140 C C . LYS A 1 282 ? -14.650 8.397 5.978 1.00 90.44 282 LYS A C 1
ATOM 2142 O O . LYS A 1 282 ? -15.541 8.469 5.140 1.00 90.44 282 LYS A O 1
ATOM 2147 N N . LEU A 1 283 ? -14.093 7.247 6.338 1.00 91.75 283 LEU A N 1
ATOM 2148 C CA . LEU A 1 283 ? -14.473 5.924 5.859 1.00 91.75 283 LEU A CA 1
ATOM 2149 C C . LEU A 1 283 ? -15.246 5.193 6.954 1.00 91.75 283 LEU A C 1
ATOM 2151 O O . LEU A 1 283 ? -14.776 5.115 8.089 1.00 91.75 283 LEU A O 1
ATOM 2155 N N . ASN A 1 284 ? -16.409 4.630 6.621 1.00 94.31 284 ASN A N 1
ATOM 2156 C CA . ASN A 1 284 ? -17.095 3.718 7.531 1.00 94.31 284 ASN A CA 1
ATOM 2157 C C . ASN A 1 284 ? -16.435 2.339 7.425 1.00 94.31 284 ASN A C 1
ATOM 2159 O O . ASN A 1 284 ? -16.573 1.665 6.404 1.00 94.31 284 ASN A O 1
ATOM 2163 N N . MET A 1 285 ? -15.681 1.942 8.444 1.00 95.81 285 MET A N 1
ATOM 2164 C CA . MET A 1 285 ? -14.926 0.697 8.474 1.00 95.81 285 MET A CA 1
ATOM 2165 C C . MET A 1 285 ? -15.576 -0.294 9.435 1.00 95.81 285 MET A C 1
ATOM 2167 O O . MET A 1 285 ? -15.791 0.003 10.607 1.00 95.81 285 MET A O 1
ATOM 2171 N N . THR A 1 286 ? -15.818 -1.507 8.951 1.00 96.50 286 THR A N 1
ATOM 2172 C CA . THR A 1 286 ? -16.181 -2.648 9.788 1.00 96.50 286 THR A CA 1
ATOM 2173 C C . THR A 1 286 ? -14.904 -3.390 10.152 1.00 96.50 286 THR A C 1
ATOM 2175 O O . THR A 1 286 ? -14.232 -3.955 9.280 1.00 96.50 286 THR A O 1
ATOM 2178 N N . ILE A 1 287 ? -14.563 -3.382 11.435 1.00 96.62 287 ILE A N 1
ATOM 2179 C CA . ILE A 1 287 ? -13.393 -4.067 11.976 1.00 96.62 287 ILE A CA 1
ATOM 2180 C C . ILE A 1 287 ? -13.805 -5.222 12.880 1.00 96.62 287 ILE A C 1
ATOM 2182 O O . ILE A 1 287 ? -14.922 -5.283 13.394 1.00 96.62 287 ILE A O 1
ATOM 2186 N N . PHE A 1 288 ? -12.869 -6.132 13.102 1.00 96.00 288 PHE A N 1
ATOM 2187 C CA . PHE A 1 288 ? -12.996 -7.198 14.074 1.00 96.00 288 PHE A CA 1
ATOM 2188 C C . PHE A 1 288 ? -11.885 -7.095 15.114 1.00 96.00 288 PHE A C 1
ATOM 2190 O O . PHE A 1 288 ? -10.700 -7.244 14.794 1.00 96.00 288 PHE A O 1
ATOM 2197 N N . ARG A 1 289 ? -12.298 -6.857 16.362 1.00 94.88 289 ARG A N 1
ATOM 2198 C CA . ARG A 1 289 ? -11.439 -6.666 17.534 1.00 94.88 289 ARG A CA 1
ATOM 2199 C C . ARG A 1 289 ? -11.917 -7.590 18.649 1.00 94.88 289 ARG A C 1
ATOM 2201 O O . ARG A 1 289 ? -13.094 -7.588 18.999 1.00 94.88 289 ARG A O 1
ATOM 2208 N N . GLN A 1 290 ? -11.008 -8.398 19.198 1.00 88.88 290 GLN A N 1
ATOM 2209 C CA . GLN A 1 290 ? -11.265 -9.262 20.364 1.00 88.88 290 GLN A CA 1
ATOM 2210 C C . GLN A 1 290 ? -12.563 -10.101 20.275 1.00 88.88 290 GLN A C 1
ATOM 2212 O O . GLN A 1 290 ? -13.325 -10.194 21.236 1.00 88.88 290 GLN A O 1
ATOM 2217 N N . GLY A 1 291 ? -12.854 -10.708 19.120 1.00 89.12 291 GLY A N 1
ATOM 2218 C CA . GLY A 1 291 ? -14.052 -11.544 18.968 1.00 89.12 291 GLY A CA 1
ATOM 2219 C C . GLY A 1 291 ? -15.325 -10.795 18.565 1.00 89.12 291 GLY A C 1
ATOM 2220 O O . GLY A 1 291 ? -16.356 -11.434 18.365 1.00 89.12 291 GLY A O 1
ATOM 2221 N N . ARG A 1 292 ? -15.286 -9.462 18.452 1.00 92.81 292 ARG A N 1
ATOM 2222 C CA . ARG A 1 292 ? -16.459 -8.626 18.172 1.00 92.81 292 ARG A CA 1
ATOM 2223 C C . ARG A 1 292 ? -16.295 -7.852 16.874 1.00 92.81 292 ARG A C 1
ATOM 2225 O O . ARG A 1 292 ? -15.215 -7.358 16.563 1.00 92.81 292 ARG A O 1
ATOM 2232 N N . GLU A 1 293 ? -17.397 -7.746 16.144 1.00 94.38 293 GLU A N 1
ATOM 2233 C CA . GLU A 1 293 ? -17.537 -6.852 14.998 1.00 94.38 293 GLU A CA 1
ATOM 2234 C C . GLU A 1 293 ? -17.878 -5.446 15.497 1.00 94.38 293 GLU A C 1
ATOM 2236 O O . GLU A 1 293 ? -18.761 -5.285 16.341 1.00 94.38 293 GLU A O 1
ATOM 2241 N N . ILE A 1 294 ? -17.149 -4.447 15.006 1.00 95.56 294 ILE A N 1
ATOM 2242 C CA . ILE A 1 294 ? -17.302 -3.048 15.400 1.00 95.56 294 ILE A CA 1
ATOM 2243 C C . ILE A 1 294 ? -17.329 -2.202 14.129 1.00 95.56 294 ILE A C 1
ATOM 2245 O O . ILE A 1 294 ? -16.438 -2.313 13.287 1.00 95.56 294 ILE A O 1
ATOM 2249 N N . GLU A 1 295 ? -18.341 -1.350 13.994 1.00 96.06 295 GLU A N 1
ATOM 2250 C CA . GLU A 1 295 ? -18.370 -0.307 12.969 1.00 96.06 295 GLU A CA 1
ATOM 2251 C C . GLU A 1 295 ? -17.761 0.974 13.541 1.00 96.06 295 GLU A C 1
ATOM 2253 O O . GLU A 1 295 ? -18.181 1.460 14.593 1.00 96.06 295 GLU A O 1
ATOM 2258 N N . ILE A 1 296 ? -16.757 1.513 12.855 1.00 95.56 296 ILE A N 1
ATOM 2259 C CA . ILE A 1 296 ? -16.063 2.739 13.245 1.00 95.56 296 ILE A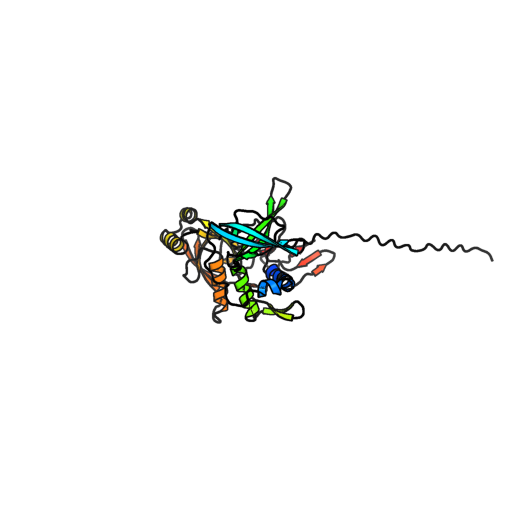 CA 1
ATOM 2260 C C . ILE A 1 296 ? -15.938 3.682 12.055 1.00 95.56 296 ILE A C 1
ATOM 2262 O O . ILE A 1 296 ? -15.783 3.266 10.909 1.00 95.56 296 ILE A O 1
ATOM 2266 N N . LEU A 1 297 ? -15.970 4.980 12.335 1.00 94.69 297 LEU A N 1
ATOM 2267 C CA . LEU A 1 297 ? -15.801 6.016 11.328 1.00 94.69 297 LEU A CA 1
ATOM 2268 C C . LEU A 1 297 ? -14.371 6.563 11.404 1.00 94.69 297 LEU A C 1
ATOM 2270 O O . LEU A 1 297 ? -14.034 7.272 12.350 1.00 94.69 297 LEU A O 1
ATOM 2274 N N . VAL A 1 298 ? -13.532 6.229 10.424 1.00 93.56 298 VAL A N 1
ATOM 2275 C CA . VAL A 1 298 ? -12.092 6.537 10.435 1.00 93.56 298 VAL A CA 1
ATOM 2276 C C . VAL A 1 298 ? -11.772 7.655 9.453 1.00 93.56 298 VAL A C 1
ATOM 2278 O O . VAL A 1 298 ? -12.161 7.595 8.290 1.00 93.56 298 VAL A O 1
ATOM 2281 N N . GLY A 1 299 ? -11.062 8.691 9.900 1.00 91.75 299 GLY A N 1
ATOM 2282 C CA . GLY A 1 299 ? -10.648 9.793 9.030 1.00 91.75 299 GLY A CA 1
ATOM 2283 C C . GLY A 1 299 ? -9.498 9.411 8.094 1.00 91.75 299 GLY A C 1
ATOM 2284 O O . GLY A 1 299 ? -8.625 8.631 8.461 1.00 91.75 299 GLY A O 1
ATOM 2285 N N . THR A 1 300 ? -9.478 10.011 6.904 1.00 91.44 300 THR A N 1
ATOM 2286 C CA . THR A 1 300 ? -8.367 9.914 5.943 1.00 91.44 300 THR A CA 1
ATOM 2287 C C . THR A 1 300 ? -7.497 11.166 5.971 1.00 91.44 300 THR A C 1
ATOM 2289 O O . THR A 1 300 ? -7.978 12.292 6.177 1.00 91.44 300 THR A O 1
ATOM 2292 N N . ASP A 1 301 ? -6.203 10.971 5.755 1.00 90.00 301 ASP A N 1
ATOM 2293 C CA . ASP A 1 301 ? -5.207 12.031 5.697 1.00 90.00 301 ASP A CA 1
ATOM 2294 C C . ASP A 1 301 ? -4.917 12.396 4.239 1.00 90.00 301 ASP A C 1
ATOM 2296 O O . ASP A 1 301 ? -4.909 11.540 3.357 1.00 90.00 301 ASP A O 1
ATOM 2300 N N . VAL A 1 302 ? -4.710 13.686 3.975 1.00 88.38 302 VAL A N 1
ATOM 2301 C CA . VAL A 1 302 ? -4.417 14.204 2.632 1.00 88.38 302 VAL A CA 1
ATOM 2302 C C . VAL A 1 302 ? -2.927 14.509 2.551 1.00 88.38 302 VAL A C 1
ATOM 2304 O O . VAL A 1 302 ? -2.388 15.205 3.413 1.00 88.38 302 VAL A O 1
ATOM 2307 N N . ARG A 1 303 ? -2.260 14.000 1.515 1.00 85.06 303 ARG A N 1
ATOM 2308 C CA . ARG A 1 303 ? -0.835 14.226 1.254 1.00 85.06 303 ARG A CA 1
ATOM 2309 C C . ARG A 1 303 ? -0.624 14.823 -0.131 1.00 85.06 303 ARG A C 1
ATOM 2311 O O . ARG A 1 303 ? -1.301 14.443 -1.080 1.00 85.06 303 ARG A O 1
ATOM 2318 N N . ASP A 1 304 ? 0.324 15.747 -0.226 1.00 77.44 304 ASP A N 1
ATOM 2319 C CA . ASP A 1 304 ? 0.716 16.448 -1.457 1.00 77.44 304 ASP A CA 1
ATOM 2320 C C . ASP A 1 304 ? 2.014 15.898 -2.078 1.00 77.44 304 ASP A C 1
ATOM 2322 O O . ASP A 1 304 ? 2.427 16.346 -3.143 1.00 77.44 304 ASP A O 1
ATOM 2326 N N . GLY A 1 305 ? 2.660 14.928 -1.418 1.00 73.81 305 GLY A N 1
ATOM 2327 C CA . GLY A 1 305 ? 3.882 14.283 -1.903 1.00 73.81 305 GLY A CA 1
ATOM 2328 C C . GLY A 1 305 ? 5.141 15.151 -1.834 1.00 73.81 305 GLY A C 1
ATOM 2329 O O . GLY A 1 305 ? 6.126 14.805 -2.474 1.00 73.81 305 GLY A O 1
ATOM 2330 N N . ASN A 1 306 ? 5.125 16.262 -1.087 1.00 71.50 306 ASN A N 1
ATOM 2331 C CA . ASN A 1 306 ? 6.278 17.165 -0.960 1.00 71.50 306 ASN A CA 1
ATOM 2332 C C . ASN A 1 306 ? 7.249 16.791 0.174 1.00 71.50 306 ASN A C 1
ATOM 2334 O O . ASN A 1 306 ? 8.253 17.477 0.378 1.00 71.50 306 ASN A O 1
ATOM 2338 N N . GLY A 1 307 ? 6.959 15.727 0.925 1.00 77.81 307 GLY A N 1
ATOM 2339 C CA . GLY A 1 307 ? 7.799 15.266 2.025 1.00 77.81 307 GLY A CA 1
ATOM 2340 C C . GLY A 1 307 ? 7.966 16.325 3.119 1.00 77.81 307 GLY A C 1
ATOM 2341 O O . GLY A 1 307 ? 6.992 16.740 3.746 1.00 77.81 307 GLY A O 1
ATOM 2342 N N . THR A 1 308 ? 9.212 16.734 3.373 1.00 80.06 308 THR A N 1
ATOM 2343 C CA . THR A 1 308 ? 9.565 17.716 4.408 1.00 80.06 308 THR A CA 1
ATOM 2344 C C . THR A 1 308 ? 9.620 19.134 3.818 1.00 80.06 308 THR A C 1
ATOM 2346 O O . THR A 1 308 ? 10.560 19.442 3.082 1.00 80.06 308 THR A O 1
ATOM 2349 N N . PRO A 1 309 ? 8.689 20.041 4.171 1.00 79.19 309 PRO A N 1
ATOM 2350 C CA . PRO A 1 309 ? 8.622 21.374 3.569 1.00 79.19 309 PRO A CA 1
ATOM 2351 C C . PRO A 1 309 ? 9.651 22.358 4.142 1.00 79.19 309 PRO A C 1
ATOM 2353 O O . PRO A 1 309 ? 9.994 23.347 3.493 1.00 79.19 309 PRO A O 1
ATOM 2356 N N . ARG A 1 310 ? 10.129 22.123 5.370 1.00 84.50 310 ARG A N 1
ATOM 2357 C CA . ARG A 1 310 ? 11.031 23.030 6.082 1.00 84.50 310 ARG A CA 1
ATOM 2358 C C . ARG A 1 310 ? 12.110 22.262 6.829 1.00 84.50 310 ARG A C 1
ATOM 2360 O O . ARG A 1 310 ? 11.827 21.331 7.575 1.00 84.50 310 ARG A O 1
ATOM 2367 N N . VAL A 1 311 ? 13.339 22.736 6.669 1.00 90.00 311 VAL A N 1
ATOM 2368 C CA . VAL A 1 311 ? 14.518 22.258 7.388 1.00 90.00 311 VAL A CA 1
ATOM 2369 C C . VAL A 1 311 ? 15.268 23.471 7.935 1.00 90.00 311 VAL A C 1
ATOM 2371 O O . VAL A 1 311 ? 15.414 24.478 7.242 1.00 90.00 311 VAL A O 1
ATOM 2374 N N . ILE A 1 312 ? 15.729 23.393 9.181 1.00 92.06 312 ILE A N 1
ATOM 2375 C CA . ILE A 1 312 ? 16.535 24.421 9.845 1.00 92.06 312 ILE A CA 1
ATOM 2376 C C . ILE A 1 312 ? 17.884 23.802 10.198 1.00 92.06 312 ILE A C 1
ATOM 2378 O O . ILE A 1 312 ? 17.928 22.785 10.879 1.00 92.06 312 ILE A O 1
ATOM 2382 N N . ASN A 1 313 ? 18.982 24.421 9.765 1.00 93.00 313 ASN A N 1
ATOM 2383 C CA . ASN A 1 313 ? 20.324 24.057 10.217 1.00 93.00 313 ASN A CA 1
ATOM 2384 C C . ASN A 1 313 ? 20.793 25.062 11.275 1.00 93.00 313 ASN A C 1
ATOM 2386 O O . ASN A 1 313 ? 20.886 26.257 10.993 1.00 93.00 313 ASN A O 1
ATOM 2390 N N . TRP A 1 314 ? 21.098 24.577 12.475 1.00 92.19 314 TRP A N 1
ATOM 2391 C CA . TRP A 1 314 ? 21.601 25.375 13.586 1.00 92.19 314 TRP A CA 1
ATOM 2392 C C . TRP A 1 314 ? 22.834 24.714 14.203 1.00 92.19 314 TRP A C 1
ATOM 2394 O O . TRP A 1 314 ? 22.730 23.676 14.849 1.00 92.19 314 TRP A O 1
ATOM 2404 N N . CYS A 1 315 ? 24.017 25.310 14.034 1.00 90.62 315 CYS A N 1
ATOM 2405 C CA . CYS A 1 315 ? 25.278 24.786 14.586 1.00 90.62 315 CYS A CA 1
ATOM 2406 C C . CYS A 1 315 ? 25.554 23.304 14.234 1.00 90.62 315 CYS A C 1
ATOM 2408 O O . CYS A 1 315 ? 26.081 22.560 15.059 1.00 90.62 315 CYS A O 1
ATOM 2410 N N . GLY A 1 316 ? 25.180 22.866 13.025 1.00 89.25 316 GLY A N 1
ATOM 2411 C CA . GLY A 1 316 ? 25.316 21.472 12.580 1.00 89.25 316 GLY A CA 1
ATOM 2412 C C . GLY A 1 316 ? 24.157 20.558 12.990 1.00 89.25 316 GLY A C 1
ATOM 2413 O O . GLY A 1 316 ? 24.135 19.399 12.601 1.00 89.25 316 GLY A O 1
ATOM 2414 N N . CYS A 1 317 ? 23.182 21.067 13.743 1.00 89.94 317 CYS A N 1
ATOM 2415 C CA . CYS A 1 317 ? 21.929 20.385 14.040 1.00 89.94 317 CYS A CA 1
ATOM 2416 C C . CYS A 1 317 ? 20.927 20.640 12.912 1.00 89.94 317 CYS A C 1
ATOM 2418 O O . CYS A 1 317 ? 20.617 21.796 12.619 1.00 89.94 317 CYS A O 1
ATOM 2420 N N . ILE A 1 318 ? 20.402 19.580 12.302 1.00 91.06 318 ILE A N 1
ATOM 2421 C CA . ILE A 1 318 ? 19.349 19.671 11.292 1.00 91.06 318 ILE A CA 1
ATOM 2422 C C . ILE A 1 318 ? 18.013 19.370 11.969 1.00 91.06 318 ILE A C 1
ATOM 2424 O O . ILE A 1 318 ? 17.766 18.250 12.406 1.00 91.06 318 ILE A O 1
ATOM 2428 N N . VAL A 1 319 ? 17.146 20.374 12.044 1.00 90.75 319 VAL A N 1
ATOM 2429 C CA . VAL A 1 319 ? 15.823 20.297 12.666 1.00 90.75 319 VAL A CA 1
ATOM 2430 C C . VAL A 1 319 ? 14.755 20.353 11.583 1.00 90.75 319 VAL A C 1
ATOM 2432 O O . VAL A 1 319 ? 14.757 21.257 10.745 1.00 90.75 319 VAL A O 1
ATOM 2435 N N . GLN A 1 320 ? 13.834 19.399 11.605 1.00 88.50 320 GLN A N 1
ATOM 2436 C CA . GLN A 1 320 ? 12.719 19.324 10.665 1.00 88.50 320 GLN A CA 1
ATOM 2437 C C . GLN A 1 320 ? 11.473 18.735 11.324 1.00 88.50 320 GLN A C 1
ATOM 2439 O O . GLN A 1 320 ? 11.554 18.148 12.403 1.00 88.50 320 GLN A O 1
ATOM 2444 N N . ASP A 1 321 ? 10.326 18.843 10.662 1.00 85.19 321 ASP A N 1
ATOM 2445 C CA . ASP A 1 321 ? 9.122 18.150 11.116 1.00 85.19 321 ASP A CA 1
ATOM 2446 C C . ASP A 1 321 ? 9.295 16.618 11.003 1.00 85.19 321 ASP A C 1
ATOM 2448 O O . ASP A 1 321 ? 9.992 16.136 10.100 1.00 85.19 321 ASP A O 1
ATOM 2452 N N . PRO A 1 322 ? 8.676 15.821 11.896 1.00 85.06 322 PRO A N 1
ATOM 2453 C CA . PRO A 1 322 ? 8.715 14.367 11.830 1.00 85.06 322 PRO A CA 1
ATOM 2454 C C . PRO A 1 322 ? 8.141 13.857 10.506 1.00 85.06 322 PRO A C 1
ATOM 2456 O O . PRO A 1 322 ? 6.928 13.824 10.289 1.00 85.06 322 PRO A O 1
ATOM 2459 N N . HIS A 1 323 ? 9.030 13.430 9.612 1.00 82.81 323 HIS A N 1
ATOM 2460 C CA . HIS A 1 323 ? 8.641 12.847 8.334 1.00 82.81 323 HIS A CA 1
ATOM 2461 C C . HIS A 1 323 ? 7.928 11.492 8.536 1.00 82.81 323 HIS A C 1
ATOM 2463 O O . HIS A 1 323 ? 8.056 10.868 9.598 1.00 82.81 323 HIS A O 1
ATOM 2469 N N . PRO A 1 324 ? 7.194 10.979 7.528 1.00 83.81 324 PRO A N 1
ATOM 2470 C CA . PRO A 1 324 ? 6.342 9.796 7.684 1.00 83.81 324 PRO A CA 1
ATOM 2471 C C . PRO A 1 324 ? 7.040 8.560 8.262 1.00 83.81 324 PRO A C 1
ATOM 2473 O O . PRO A 1 324 ? 6.439 7.832 9.046 1.00 83.81 324 PRO A O 1
ATOM 2476 N N . ALA A 1 325 ? 8.319 8.336 7.942 1.00 85.00 325 ALA A N 1
ATOM 2477 C CA . ALA A 1 325 ? 9.052 7.184 8.469 1.00 85.00 325 ALA A CA 1
ATOM 2478 C C . ALA A 1 325 ? 9.355 7.282 9.974 1.00 85.00 325 ALA A C 1
ATOM 2480 O O . ALA A 1 325 ? 9.448 6.248 10.625 1.00 85.00 325 ALA A O 1
ATOM 2481 N N . VAL A 1 326 ? 9.470 8.489 10.539 1.00 86.62 326 VAL A N 1
ATOM 2482 C CA . VAL A 1 326 ? 9.575 8.688 11.998 1.00 86.62 326 VAL A CA 1
ATOM 2483 C C . VAL A 1 326 ? 8.216 8.456 12.647 1.00 86.62 326 VAL A C 1
ATOM 2485 O O . VAL A 1 326 ? 8.115 7.729 13.630 1.00 86.62 326 VAL A O 1
ATOM 2488 N N . ARG A 1 327 ? 7.149 9.004 12.053 1.00 86.94 327 ARG A N 1
ATOM 2489 C CA . ARG A 1 327 ? 5.772 8.825 12.544 1.00 86.94 327 ARG A CA 1
ATOM 2490 C C . ARG A 1 327 ? 5.336 7.358 12.534 1.00 86.94 327 ARG A C 1
ATOM 2492 O O . ARG A 1 327 ? 4.618 6.930 13.430 1.00 86.94 327 ARG A O 1
ATOM 2499 N N . ALA A 1 328 ? 5.804 6.575 11.563 1.00 85.50 328 ALA A N 1
ATOM 2500 C CA . ALA A 1 328 ? 5.550 5.136 11.479 1.00 85.50 328 ALA A CA 1
ATOM 2501 C C . ALA A 1 328 ? 6.192 4.325 12.621 1.00 85.50 328 ALA A C 1
ATOM 2503 O O . ALA A 1 328 ? 5.786 3.192 12.857 1.00 85.50 328 ALA A O 1
ATOM 2504 N N . LEU A 1 329 ? 7.176 4.884 13.334 1.00 84.06 329 LEU A N 1
ATOM 2505 C CA . LEU A 1 329 ? 7.756 4.261 14.528 1.00 84.06 329 LEU A CA 1
ATOM 2506 C C . LEU A 1 329 ? 6.915 4.503 15.794 1.00 84.06 329 LEU A C 1
ATOM 2508 O O . LEU A 1 329 ? 7.287 4.023 16.860 1.00 84.06 329 LEU A O 1
ATOM 2512 N N . GLY A 1 330 ? 5.802 5.238 15.694 1.00 77.56 330 GLY A N 1
ATOM 2513 C CA . GLY A 1 330 ? 4.918 5.526 16.827 1.00 77.56 330 GLY A CA 1
ATOM 2514 C C . GLY A 1 330 ? 5.365 6.710 17.689 1.00 77.56 330 GLY A C 1
ATOM 2515 O O . GLY A 1 330 ? 4.781 6.950 18.739 1.00 77.56 330 GLY A O 1
ATOM 2516 N N . PHE A 1 331 ? 6.386 7.464 17.269 1.00 72.50 331 PHE A N 1
ATOM 2517 C CA . PHE A 1 331 ? 6.901 8.590 18.046 1.00 72.50 331 PHE A CA 1
ATOM 2518 C C . PHE A 1 331 ? 6.236 9.908 17.639 1.00 72.50 331 PHE A C 1
ATOM 2520 O O . PHE A 1 331 ? 6.553 10.488 16.599 1.00 72.50 331 PHE A O 1
ATOM 2527 N N . LEU A 1 332 ? 5.354 10.407 18.503 1.00 74.81 332 LEU A N 1
ATOM 2528 C CA . LEU A 1 332 ? 4.897 11.794 18.519 1.00 74.81 332 LEU A CA 1
ATOM 2529 C C . LEU A 1 332 ? 4.766 12.224 19.990 1.00 74.81 332 LEU A C 1
ATOM 2531 O O . LEU A 1 332 ? 4.234 11.442 20.778 1.00 74.81 332 LEU A O 1
ATOM 2535 N N . PRO A 1 333 ? 5.255 13.409 20.396 1.00 71.31 333 PRO A N 1
ATOM 2536 C CA . PRO A 1 333 ? 5.005 13.900 21.748 1.00 71.31 333 PRO A CA 1
ATOM 2537 C C . PRO A 1 333 ? 3.503 14.108 21.989 1.00 71.31 333 PRO A C 1
ATOM 2539 O O . PRO A 1 333 ? 2.773 14.494 21.076 1.00 71.31 333 PRO A O 1
ATOM 2542 N N . GLU A 1 334 ? 3.057 13.852 23.222 1.00 65.75 334 GLU A N 1
ATOM 2543 C CA . GLU A 1 334 ? 1.648 13.989 23.628 1.00 65.75 334 GLU A CA 1
ATOM 2544 C C . GLU A 1 334 ? 1.175 15.450 23.616 1.00 65.75 334 GLU A C 1
ATOM 2546 O O . GLU A 1 334 ? 0.013 15.725 23.314 1.00 65.75 334 GLU A O 1
ATOM 2551 N N . GLU A 1 335 ? 2.089 16.386 23.887 1.00 62.44 335 GLU A N 1
ATOM 2552 C CA . GLU A 1 335 ? 1.837 17.824 23.875 1.00 62.44 335 GLU A CA 1
ATOM 2553 C C . GLU A 1 335 ? 2.763 18.546 22.884 1.00 62.44 335 GLU A C 1
ATOM 2555 O O . GLU A 1 335 ? 3.979 18.343 22.860 1.00 62.44 335 GLU A O 1
ATOM 2560 N N . GLY A 1 336 ? 2.174 19.437 22.082 1.00 64.81 336 GLY A N 1
ATOM 2561 C CA . GLY A 1 336 ? 2.887 20.292 21.134 1.00 64.81 336 GLY A CA 1
ATOM 2562 C C . GLY A 1 336 ? 3.245 19.627 19.801 1.00 64.81 336 GLY A C 1
ATOM 2563 O O . GLY A 1 336 ? 2.709 18.590 19.415 1.00 64.81 336 GLY A O 1
ATOM 2564 N N . HIS A 1 337 ? 4.148 20.275 19.065 1.00 65.94 337 HIS A N 1
ATOM 2565 C CA . HIS A 1 337 ? 4.693 19.760 17.812 1.00 65.94 337 HIS A CA 1
ATOM 2566 C C . HIS A 1 337 ? 6.092 19.201 18.075 1.00 65.94 337 HIS A C 1
ATOM 2568 O O . HIS A 1 337 ? 6.999 19.936 18.463 1.00 65.94 337 HIS A O 1
ATOM 2574 N N . GLY A 1 338 ? 6.264 17.892 17.883 1.00 72.56 338 GLY A N 1
ATOM 2575 C CA . GLY A 1 338 ? 7.586 17.272 17.918 1.00 72.56 338 GLY A CA 1
ATOM 2576 C C . GLY A 1 338 ? 8.419 17.710 16.722 1.00 72.56 338 GLY A C 1
ATOM 2577 O O . GLY A 1 338 ? 7.875 17.918 15.643 1.00 72.56 338 GLY A O 1
ATOM 2578 N N . VAL A 1 339 ? 9.733 17.810 16.906 1.00 83.62 339 VAL A N 1
ATOM 2579 C CA . VAL A 1 339 ? 10.696 18.002 15.815 1.00 83.62 339 VAL A CA 1
ATOM 2580 C C . VAL A 1 339 ? 11.606 16.786 15.724 1.00 83.62 339 VAL A C 1
ATOM 2582 O O . VAL A 1 339 ? 11.986 16.197 16.735 1.00 83.62 339 VAL A O 1
ATOM 2585 N N . TYR A 1 340 ? 11.958 16.403 14.505 1.00 85.00 340 TYR A N 1
ATOM 2586 C CA . TYR A 1 340 ? 12.990 15.417 14.246 1.00 85.00 340 TYR A CA 1
ATOM 2587 C C . TYR A 1 340 ? 14.339 16.116 14.097 1.00 85.00 340 TYR A C 1
ATOM 2589 O O . TYR A 1 340 ? 14.484 17.055 13.310 1.00 85.00 340 TYR A O 1
ATOM 2597 N N . VAL A 1 341 ? 15.322 15.639 14.858 1.00 86.44 341 VAL A N 1
ATOM 2598 C CA . VAL A 1 341 ? 16.682 16.174 14.870 1.00 86.44 341 VAL A CA 1
ATOM 2599 C C . VAL A 1 341 ? 17.629 15.159 14.241 1.00 86.44 341 VAL A C 1
ATOM 2601 O O . VAL A 1 341 ? 17.787 14.052 14.754 1.00 86.44 341 VAL A O 1
ATOM 2604 N N . ALA A 1 342 ? 18.269 15.554 13.144 1.00 83.69 342 ALA A N 1
ATOM 2605 C CA . ALA A 1 342 ? 19.361 14.827 12.511 1.00 83.69 342 ALA A CA 1
ATOM 2606 C C . ALA A 1 342 ? 20.700 15.528 12.789 1.00 83.69 342 ALA A C 1
ATOM 2608 O O . ALA A 1 342 ? 20.753 16.749 12.970 1.00 83.69 342 ALA A O 1
ATOM 2609 N N . ARG A 1 343 ? 21.774 14.736 12.843 1.00 68.81 343 ARG A N 1
ATOM 2610 C CA . ARG A 1 343 ? 23.146 15.187 13.098 1.00 68.81 343 ARG A CA 1
ATOM 2611 C C . ARG A 1 343 ? 24.023 14.995 11.872 1.00 68.81 343 ARG A C 1
ATOM 2613 O O . ARG A 1 343 ? 23.803 13.984 11.169 1.00 68.81 343 ARG A O 1
#

Solvent-accessible surface area (backbone atoms only — not comparable to full-atom values): 20388 Å² total; per-residue (Å²): 138,88,85,85,89,83,88,80,88,78,80,86,77,80,76,82,77,78,78,76,77,80,72,78,83,72,86,74,53,77,44,61,54,34,51,56,44,41,48,63,52,36,69,79,40,45,72,71,71,50,73,64,80,70,92,68,90,80,69,82,80,75,48,65,69,41,65,34,33,44,38,28,51,44,97,83,71,42,84,44,77,46,82,45,35,29,61,33,53,70,42,69,50,82,63,67,86,52,98,62,76,52,88,72,67,63,59,41,59,27,29,38,56,74,66,88,75,53,83,82,54,44,40,33,30,17,43,95,85,67,46,74,55,20,38,43,41,59,44,76,34,59,45,76,54,80,95,83,50,75,44,81,46,74,50,63,40,28,40,44,42,69,79,48,46,64,56,48,50,35,48,73,72,61,30,88,37,65,73,41,77,55,96,88,41,79,41,40,32,40,66,44,54,39,70,59,53,41,50,44,80,39,46,45,78,60,44,43,76,63,54,54,54,67,72,56,53,51,53,43,35,71,75,35,73,84,75,36,34,35,36,24,31,66,40,38,23,41,90,35,64,37,38,91,76,56,53,69,65,30,32,47,45,22,50,75,88,40,75,40,61,52,56,63,55,53,50,54,54,39,52,56,45,76,77,39,92,85,56,91,46,57,46,48,32,36,32,40,50,98,69,40,81,44,81,45,79,38,41,51,44,79,42,62,48,70,82,73,90,54,77,46,80,55,98,72,37,36,40,28,64,62,46,71,44,43,16,56,72,55,61,61,57,96,72,79,83,57,69,37,77,47,118

Secondary structure (DSSP, 8-state):
-------------------------------HHHHHHHHHHHTTSHHHHGGG-SS---SPPP-TT-EEEEEEE-TTS-EEEEEEEEEEEEEE--PPPPSS------S-EEEEESS---TT--EEEE-TT--EEEEEEEEEEEEEETTTEEEEEEEEEEEETHHHHHHHHHHHS--SS-EEEETTEEEEPPPEEE--EEEEEEEHHHHHHTT--HHHHHHHHHH-TTT-EEEEEEEE-TTSTTTTT--TTPEEEEETTEE--SHHHHHHHHHHGGG-TT--SEEEEEEEETTEEEEEEEEPEEE-S-----EEEETTEEEE---HHHHTTT---SSS---EEE-

Nearest PDB structures (foldseek):
  2qf0-assembly1_B  TM=6.328E-01  e=1.089E-02  Escherichia coli K-12
  3k6z-assembly1_A  TM=5.925E-01  e=2.453E-02  Mycobacterium tuberculosis
  3k6z-assembly1_B  TM=6.120E-01  e=3.994E-02  Mycobacterium tuberculosis
  3k6y-assembly1_A  TM=6.337E-01  e=6.863E-02  Mycobacterium tuberculosis
  4x2w-assembly2_B  TM=4.923E-01  e=2.961E-01  Murine norovirus 1

Organism: NCBI:txid165716

Sequence (343 aa):
MPGGSHRVTGHNNAEDKGVALKGKMGVSGLSLDTLVGCYRFVGLHSEALLVSGNGAFLDPPLRRGDTVYLVGLSRSLQATSRKSVVTNPYTALNIGSADCPRYRATNMEVIELDTDFGITFSGVLTDEHGRVQAIWGSFSTQLKYGCSSSEDHQFVRGIPVYAISQVLDKIVSGANGSILLINGVKRPMPLVRILEVELYPTLLSKARSFGLNDKWVQALVKKDPIRRQVLRVKGCLAGSKADKLLEQGDMVLAINKKPITCFRDIEDACQALDQCDENDGKLNMTIFRQGREIEILVGTDVRDGNGTPRVINWCGCIVQDPHPAVRALGFLPEEGHGVYVAR

pLDDT: mean 76.22, std 23.21, range [20.2, 96.62]